Protein 9RXX (pdb70)

Secondary structure (P-SEA, 3-state):
ccaaaaaaaaaaacccccccccaaaaaaaaaaaaaaaaaacccccaaaaaaaaaaacccccccccccccccccccaaaaaaaaaaaaaaac/caaaaaaaaaaacccccccccaaaaaaaaaaaaaaaaaacccccaaaaaaaaaaacccccccccccccccccccaaaaaaaaaaaaaaacc

Nearest PDB structures (foldseek):
  7nli-assembly1_B  TM=9.688E-01  e=1.056E-10  Saccharomyces cerevisiae
  7nlg-assembly2_C-2  TM=9.633E-01  e=1.687E-10  Saccharomyces cerevisiae
  8rb3-assembly1_A  TM=6.634E-01  e=2.645E+00  Mus musculus
  7nli-assembly1_B  TM=9.638E-01  e=6.004E-11  Saccharomyces cerevisiae
  7nlg-assembly2_C-2  TM=9.606E-01  e=3.391E-10  Saccharomyces c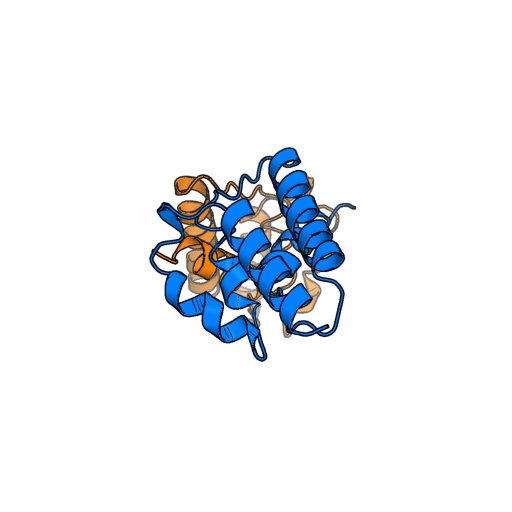erevisiae

Sequence (182 aa):
SDTQEVNDITTLATLHYNGSTPADAFEAEVTNILDRLNNNGIPINNKVACCQFIMRGLSGEYKSLRYARHRCIHMTVADLFSDIHSMYEEQQDTQEVNDITTLATLHYNGSTPADAFEAEVTNILDRLNNNGIPINNKVACCQFIMRRGLSGEYKSLRYARHRCIHMTVADLFSDIHSMYEEQQP

Structure (mmCIF, N/CA/C/O backbone):
data_9RXX
#
_entry.id   9RXX
#
_cell.length_a   36.232
_cell.length_b   52.753
_cell.length_c   45.959
_cell.angle_alpha   90.000
_cell.angle_beta   108.538
_cell.angle_gamma   90.000
#
_symmetry.space_group_name_H-M   'P 1 21 1'
#
loop_
_entity.id
_entity.type
_entity.pdbx_description
1 polymer 'Capsid protein'
2 water water
#
loop_
_atom_site.group_PDB
_atom_site.id
_atom_site.type_symbol
_atom_site.label_atom_id
_atom_site.label_alt_id
_atom_site.label_comp_id
_atom_site.label_asym_id
_atom_site.label_entity_id
_atom_site.label_seq_id
_atom_site.pdbx_PDB_ins_code
_atom_site.Cartn_x
_atom_site.Cartn_y
_atom_site.Cartn_z
_atom_site.occupancy
_atom_site.B_iso_or_equiv
_atom_site.auth_seq_id
_atom_site.auth_comp_id
_atom_site.auth_asym_id
_atom_site.auth_atom_id
_atom_site.pdbx_PDB_model_num
ATOM 1 N N . SER A 1 3 ? -19.580 -3.424 14.892 1.000 69.269 261 SER A N 1
ATOM 2 C CA . SER A 1 3 ? -19.778 -1.988 15.234 1.000 70.088 261 SER A CA 1
ATOM 3 C C . SER A 1 3 ? -18.428 -1.275 15.173 1.000 62.880 261 SER A C 1
ATOM 4 O O . SER A 1 3 ? -18.194 -0.411 14.323 1.000 53.462 261 SER A O 1
ATOM 7 N N . ASP A 1 4 ? -17.520 -1.694 16.058 1.000 58.258 262 ASP A N 1
ATOM 8 C CA . ASP A 1 4 ? -16.154 -1.207 16.000 1.000 58.983 262 ASP A CA 1
ATOM 9 C C . ASP A 1 4 ? -15.414 -1.832 14.813 1.000 51.654 262 ASP A C 1
ATOM 10 O O . ASP A 1 4 ? -14.384 -1.307 14.395 1.000 47.498 262 ASP A O 1
ATOM 15 N N . THR A 1 5 ? -15.946 -2.943 14.275 1.000 44.055 263 THR A N 1
ATOM 16 C CA . THR A 1 5 ? -15.339 -3.629 13.147 1.000 41.138 263 THR A CA 1
AT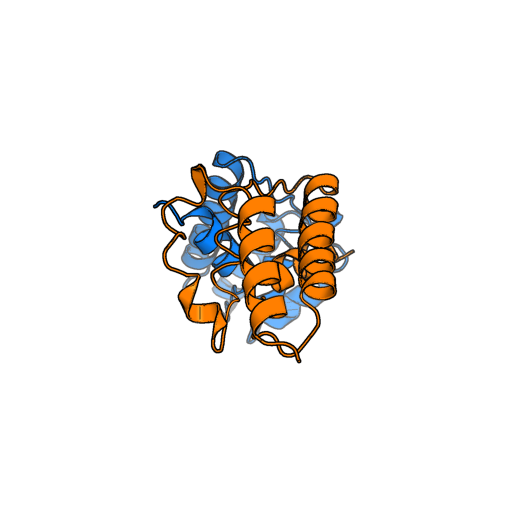OM 17 C C . THR A 1 5 ? -16.177 -3.482 11.878 1.000 36.024 263 THR A C 1
ATOM 18 O O . THR A 1 5 ? -16.097 -4.350 11.016 1.000 32.719 263 THR A O 1
ATOM 22 N N . GLN A 1 6 ? -16.942 -2.389 11.752 1.000 32.563 264 GLN A N 1
ATOM 23 C CA . GLN A 1 6 ? -17.920 -2.308 10.681 1.000 32.772 264 GLN A CA 1
ATOM 24 C C . GLN A 1 6 ? -17.202 -2.126 9.352 1.000 28.490 264 GLN A C 1
ATOM 25 O O . GLN A 1 6 ? -17.623 -2.703 8.354 1.000 25.327 264 GLN A O 1
ATOM 31 N N . GLU A 1 7 ? -16.179 -1.265 9.344 1.000 29.160 265 GLU A N 1
ATOM 32 C CA . GLU A 1 7 ? -15.454 -0.944 8.122 1.000 28.107 265 GLU A CA 1
ATOM 33 C C . GLU A 1 7 ? -14.708 -2.189 7.635 1.000 25.023 265 GLU A C 1
ATOM 34 O O . GLU A 1 7 ? -14.715 -2.499 6.455 1.000 24.936 265 GLU A O 1
ATOM 40 N N . VAL A 1 8 ? -14.025 -2.897 8.529 1.000 25.083 266 VAL A N 1
ATOM 41 C CA . VAL A 1 8 ? -13.276 -4.087 8.156 1.000 24.930 266 VAL A CA 1
ATOM 42 C C . VAL A 1 8 ? -14.226 -5.139 7.606 1.000 24.136 266 VAL A C 1
ATOM 43 O O . VAL A 1 8 ? -13.964 -5.763 6.578 1.000 23.772 266 VAL A O 1
ATOM 47 N N . ASN A 1 9 ? -15.371 -5.305 8.265 1.000 23.674 267 ASN A N 1
ATOM 48 C CA . ASN A 1 9 ? -16.382 -6.240 7.794 1.000 24.590 267 ASN A CA 1
ATOM 49 C C . ASN A 1 9 ? -16.946 -5.823 6.436 1.000 23.292 267 ASN A C 1
ATOM 50 O O . ASN A 1 9 ? -17.169 -6.691 5.602 1.000 23.652 267 ASN A O 1
ATOM 55 N N . ASP A 1 10 ? -17.201 -4.519 6.237 1.000 24.073 268 ASP A N 1
ATOM 56 C CA . ASP A 1 10 ? -17.778 -3.998 5.005 1.000 24.067 268 ASP A CA 1
ATOM 57 C C . ASP A 1 10 ? -16.768 -4.163 3.877 1.000 21.016 268 ASP A C 1
ATOM 58 O O . ASP A 1 10 ? -17.121 -4.538 2.774 1.000 22.424 268 ASP A O 1
ATOM 63 N N . ILE A 1 11 ? -15.496 -3.876 4.148 1.000 21.552 269 ILE A N 1
ATOM 64 C CA . ILE A 1 11 ? -14.470 -4.031 3.130 1.000 20.565 269 ILE A CA 1
ATOM 65 C C . ILE A 1 11 ? -14.298 -5.503 2.765 1.000 20.444 269 ILE A C 1
ATOM 66 O O . ILE A 1 11 ? -14.157 -5.849 1.590 1.000 21.468 269 ILE A O 1
ATOM 71 N N . THR A 1 12 ? -14.261 -6.371 3.771 1.000 20.371 270 THR A N 1
ATOM 72 C CA . THR A 1 12 ? -14.120 -7.798 3.534 1.000 21.337 270 THR A CA 1
ATOM 73 C C . THR A 1 12 ? -15.265 -8.299 2.640 1.000 21.812 270 THR A C 1
ATOM 74 O O . THR A 1 12 ? -15.038 -9.034 1.705 1.000 22.952 270 THR A O 1
ATOM 78 N N . THR A 1 13 ? -16.511 -7.922 2.959 1.000 21.626 271 THR A N 1
ATOM 79 C CA . THR A 1 13 ? -17.673 -8.264 2.150 1.000 21.850 271 THR A CA 1
ATOM 80 C C . THR A 1 13 ? -17.520 -7.806 0.700 1.000 20.507 271 THR A C 1
ATOM 81 O O . THR A 1 13 ? -17.756 -8.568 -0.229 1.000 22.405 271 THR A O 1
ATOM 85 N N . LEU A 1 14 ? -17.192 -6.535 0.500 1.000 21.285 272 LEU A N 1
ATOM 86 C CA . LEU A 1 14 ? -16.984 -5.974 -0.819 1.000 22.186 272 LEU A CA 1
ATOM 87 C C . LEU A 1 14 ? -15.970 -6.797 -1.622 1.000 22.245 272 LEU A C 1
ATOM 88 O O . LEU A 1 14 ? -16.162 -7.065 -2.804 1.000 21.280 272 LEU A O 1
ATOM 93 N N . ALA A 1 15 ? -14.888 -7.217 -0.968 1.000 20.704 273 ALA A N 1
ATOM 94 C CA . ALA A 1 15 ? -13.832 -7.949 -1.625 1.000 22.799 273 ALA A CA 1
ATOM 95 C C . ALA A 1 15 ? -14.21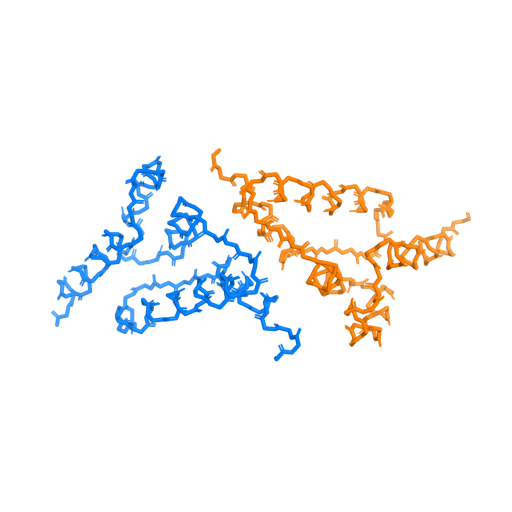9 -9.409 -1.844 1.000 23.740 273 ALA A C 1
ATOM 96 O O . ALA A 1 15 ? -13.489 -10.095 -2.539 1.000 23.132 273 ALA A O 1
ATOM 98 N N . THR A 1 16 ? -15.348 -9.881 -1.283 1.000 23.319 274 THR A N 1
ATOM 99 C CA . THR A 1 16 ? -15.712 -11.288 -1.397 1.000 26.526 274 THR A CA 1
ATOM 100 C C . THR A 1 16 ? -17.155 -11.460 -1.863 1.000 25.695 274 THR A C 1
ATOM 101 O O . THR A 1 16 ? -17.748 -12.489 -1.585 1.000 28.500 274 THR A O 1
ATOM 105 N N . LEU A 1 17 ? -17.686 -10.481 -2.599 1.000 26.213 275 LEU A N 1
ATOM 106 C CA . LEU A 1 17 ? -19.056 -10.542 -3.122 1.000 25.684 275 LEU A CA 1
ATOM 107 C C . LEU A 1 17 ? -19.185 -11.750 -4.032 1.000 28.383 275 LEU A C 1
ATOM 108 O O . LEU A 1 17 ? -18.298 -12.029 -4.830 1.000 29.436 275 LEU A O 1
ATOM 113 N N . HIS A 1 18 ? -20.357 -12.392 -3.974 1.000 34.138 276 HIS A N 1
ATOM 114 C CA . HIS A 1 18 ? -20.715 -13.421 -4.928 1.000 35.778 276 HIS A CA 1
ATOM 115 C C . HIS A 1 18 ? -22.223 -13.306 -5.182 1.000 34.426 276 HIS A C 1
ATOM 116 O O . HIS A 1 18 ? -23.025 -13.006 -4.294 1.000 37.423 276 HIS A O 1
ATOM 123 N N . TYR A 1 19 ? -22.576 -13.391 -6.456 1.000 32.187 277 TYR A N 1
ATOM 124 C CA . TYR A 1 19 ? -23.959 -13.351 -6.887 1.000 33.413 277 TYR A CA 1
ATOM 125 C C . TYR A 1 19 ? -24.115 -14.236 -8.124 1.000 33.537 277 TYR A C 1
ATOM 126 O O . TYR A 1 19 ? -23.400 -14.062 -9.110 1.000 30.819 277 TYR A O 1
ATOM 135 N N . ASN A 1 20 ? -25.075 -15.177 -8.090 1.000 34.928 278 ASN A N 1
ATOM 136 C CA . ASN A 1 20 ? -25.285 -16.023 -9.261 1.000 36.877 278 ASN A CA 1
ATOM 137 C C . ASN A 1 20 ? -26.746 -16.009 -9.723 1.000 37.473 278 ASN A C 1
ATOM 138 O O . ASN A 1 20 ? -27.127 -16.871 -10.494 1.000 38.684 278 ASN A O 1
ATOM 143 N N . GLY A 1 21 ? -27.559 -15.074 -9.231 1.000 36.684 279 GLY A N 1
ATOM 144 C CA . GLY A 1 21 ? -28.944 -15.002 -9.661 1.000 39.780 279 GLY A CA 1
ATOM 145 C C . GLY A 1 21 ? -29.910 -15.807 -8.799 1.000 41.183 279 GLY A C 1
ATOM 146 O O . GLY A 1 21 ? -31.113 -15.722 -8.996 1.000 44.123 279 GLY A O 1
ATOM 147 N N . SER A 1 22 ? -29.404 -16.560 -7.820 1.000 44.257 280 SER A N 1
ATOM 148 C CA . SER A 1 22 ? -30.246 -17.427 -7.012 1.000 45.610 280 SER A CA 1
ATOM 149 C C . SER A 1 22 ? -30.963 -16.650 -5.905 1.000 46.980 280 SER A C 1
ATOM 150 O O . SER A 1 22 ? -31.851 -17.185 -5.241 1.000 48.802 280 SER A O 1
ATOM 153 N N . THR A 1 23 ? -30.579 -15.388 -5.699 1.000 43.573 281 THR A N 1
ATOM 154 C CA . THR A 1 23 ? -31.291 -14.515 -4.784 1.000 43.176 281 THR A CA 1
ATOM 155 C C . THR A 1 23 ? -31.722 -13.273 -5.552 1.000 41.678 281 THR A C 1
ATOM 156 O O . THR A 1 23 ? -31.176 -12.998 -6.613 1.000 42.147 281 THR A O 1
ATOM 160 N N . PRO A 1 24 ? -32.696 -12.483 -5.055 1.000 40.410 282 PRO A N 1
ATOM 161 C CA . PRO A 1 24 ? -33.159 -11.305 -5.781 1.000 38.252 282 PRO A CA 1
ATOM 162 C C . PRO A 1 24 ? -32.024 -10.320 -6.028 1.000 34.273 282 PRO A C 1
ATOM 163 O O . PRO A 1 24 ? -31.177 -10.097 -5.161 1.000 37.848 282 PRO A O 1
ATOM 167 N N . ALA A 1 25 ? -32.019 -9.745 -7.224 1.000 32.168 283 ALA A N 1
ATOM 168 C CA . ALA A 1 25 ? -31.011 -8.773 -7.605 1.000 31.053 283 ALA A CA 1
ATOM 169 C C . ALA A 1 25 ? -31.123 -7.530 -6.746 1.000 30.825 283 ALA A C 1
ATOM 170 O O . ALA A 1 25 ? -30.119 -6.907 -6.435 1.000 29.273 283 ALA A O 1
ATOM 172 N N . ASP A 1 26 ? -32.350 -7.212 -6.309 1.000 30.583 284 ASP A N 1
ATOM 173 C CA . ASP A 1 26 ? -32.584 -6.051 -5.466 1.000 31.094 284 ASP A CA 1
ATOM 174 C C . ASP A 1 26 ? -31.821 -6.200 -4.157 1.000 28.043 284 ASP A C 1
ATOM 175 O O . ASP A 1 26 ? -31.360 -5.210 -3.594 1.000 30.564 284 ASP A O 1
ATOM 180 N N . ALA A 1 27 ? -31.768 -7.421 -3.621 1.000 26.702 285 ALA A N 1
ATOM 181 C CA . ALA A 1 27 ? -31.157 -7.646 -2.319 1.000 27.133 285 ALA A CA 1
ATOM 182 C C . ALA A 1 27 ? -29.640 -7.520 -2.446 1.000 26.138 285 ALA A C 1
ATOM 183 O O . ALA A 1 27 ? -28.972 -6.995 -1.552 1.000 26.303 285 ALA A O 1
ATOM 185 N N . PHE A 1 28 ? -29.118 -8.014 -3.558 1.000 25.521 286 PHE A N 1
ATOM 186 C CA . PHE A 1 28 ? -27.700 -7.849 -3.864 1.000 24.578 286 PHE A CA 1
ATOM 187 C C . PHE A 1 28 ? -27.359 -6.371 -4.027 1.000 24.162 286 PHE A C 1
ATOM 188 O O . PHE A 1 28 ? -26.453 -5.869 -3.391 1.000 23.622 286 PHE A O 1
ATOM 196 N N . GLU A 1 29 ? -28.106 -5.660 -4.864 1.000 26.428 287 GLU A N 1
ATOM 197 C CA . GLU A 1 29 ? -27.916 -4.230 -5.014 1.000 27.158 287 GLU A CA 1
ATOM 198 C C . GLU A 1 29 ? -27.953 -3.537 -3.658 1.000 26.968 287 GLU A C 1
ATOM 199 O O . GLU A 1 29 ? -27.101 -2.704 -3.401 1.000 28.376 287 GLU A O 1
ATOM 205 N N . ALA A 1 30 ? -28.915 -3.855 -2.781 1.000 26.597 288 ALA A N 1
ATOM 206 C CA . ALA A 1 30 ? -29.017 -3.217 -1.469 1.000 26.392 288 ALA A CA 1
ATOM 207 C C . ALA A 1 30 ? -27.773 -3.413 -0.610 1.000 25.858 288 ALA A C 1
ATOM 208 O O . ALA A 1 30 ? -27.306 -2.475 0.020 1.000 28.265 288 ALA A O 1
ATOM 210 N N . GLU A 1 31 ? -27.307 -4.656 -0.526 1.000 25.115 289 GLU A N 1
ATOM 211 C CA . GLU A 1 31 ? -26.125 -5.012 0.231 1.000 26.762 289 GLU A CA 1
ATOM 212 C C . GLU A 1 31 ? -24.946 -4.186 -0.247 1.000 25.175 289 GLU A C 1
ATOM 213 O O . GLU A 1 31 ? -24.257 -3.596 0.580 1.000 25.979 289 GLU A O 1
ATOM 219 N N . VAL A 1 32 ? -24.685 -4.190 -1.573 1.000 22.508 290 VAL A N 1
ATOM 220 C CA . VAL A 1 32 ? -23.538 -3.481 -2.108 1.000 24.353 290 VAL A CA 1
ATOM 221 C C . VAL A 1 32 ? -23.661 -1.973 -1.890 1.000 26.046 290 VAL A C 1
ATOM 222 O O . VAL A 1 32 ? -22.694 -1.321 -1.473 1.000 27.320 290 VAL A O 1
ATOM 226 N N . THR A 1 33 ? -24.832 -1.422 -2.214 1.000 26.908 291 THR A N 1
ATOM 227 C CA . THR A 1 33 ? -25.113 -0.006 -2.064 1.000 29.647 291 THR A CA 1
ATOM 228 C C . THR A 1 33 ? -24.810 0.462 -0.643 1.000 29.115 291 THR A C 1
ATOM 229 O O . THR A 1 33 ? -24.170 1.495 -0.450 1.000 29.585 291 THR A O 1
ATOM 233 N N . ASN A 1 34 ? -25.276 -0.301 0.344 1.000 27.525 292 ASN A N 1
ATOM 234 C CA . ASN A 1 34 ? -25.137 0.085 1.740 1.000 27.941 292 ASN A CA 1
ATOM 235 C C . ASN A 1 34 ? -23.704 -0.021 2.240 1.000 27.696 292 ASN A C 1
ATOM 236 O O . ASN A 1 34 ? -23.299 0.789 3.073 1.000 28.137 292 ASN A O 1
ATOM 241 N N . ILE A 1 35 ? -22.967 -1.023 1.754 1.000 26.174 293 ILE A N 1
ATOM 242 C CA . ILE A 1 35 ? -21.536 -1.134 2.045 1.000 26.997 293 ILE A CA 1
ATOM 243 C C . ILE A 1 35 ? -20.850 0.129 1.547 1.000 27.698 293 ILE A C 1
ATOM 244 O O . ILE A 1 35 ? -20.051 0.736 2.249 1.000 31.705 293 ILE A O 1
ATOM 249 N N . LEU A 1 36 ? -21.129 0.493 0.298 1.000 29.326 294 LEU A N 1
ATOM 250 C CA . LEU A 1 36 ? -20.468 1.645 -0.286 1.000 31.612 294 LEU A CA 1
ATOM 251 C C . LEU A 1 36 ? -20.828 2.926 0.477 1.000 33.954 294 LEU A C 1
ATOM 252 O O . LEU A 1 36 ? -19.948 3.761 0.732 1.000 33.330 294 LEU A O 1
ATOM 257 N N . ASP A 1 37 ? -22.111 3.062 0.846 1.000 33.686 295 ASP A N 1
ATOM 258 C CA . ASP A 1 37 ? -22.596 4.196 1.625 1.000 36.087 295 ASP A CA 1
ATOM 259 C C . ASP A 1 37 ? -21.856 4.319 2.955 1.000 36.826 295 ASP A C 1
ATOM 260 O O . ASP A 1 37 ? -21.328 5.386 3.262 1.000 39.744 295 ASP A O 1
ATOM 262 N N . ARG A 1 38 ? -21.838 3.235 3.744 1.000 36.850 296 ARG A N 1
ATOM 263 C CA . ARG A 1 38 ? -21.159 3.188 5.038 1.000 33.816 296 ARG A CA 1
ATOM 264 C C . ARG A 1 38 ? -19.660 3.454 4.924 1.000 34.211 296 ARG A C 1
ATOM 265 O O . ARG A 1 38 ? -19.076 4.152 5.755 1.000 33.481 296 ARG A O 1
ATOM 273 N N . LEU A 1 39 ? -19.014 2.864 3.927 1.000 32.076 297 LEU A N 1
ATOM 274 C CA . LEU A 1 39 ? -17.592 3.119 3.746 1.000 34.652 297 LEU A CA 1
ATOM 275 C C . LEU A 1 39 ? -17.384 4.608 3.454 1.000 38.157 297 LEU A C 1
ATOM 276 O O . LEU A 1 39 ? -16.482 5.227 4.016 1.000 40.509 297 LEU A O 1
ATOM 281 N N . ASN A 1 40 ? -18.280 5.198 2.655 1.000 39.501 298 ASN A N 1
ATOM 282 C CA . ASN A 1 40 ? -18.189 6.614 2.335 1.000 42.231 298 ASN A CA 1
ATOM 283 C C . ASN A 1 40 ? -18.296 7.457 3.602 1.000 42.328 298 ASN A C 1
ATOM 284 O O . ASN A 1 40 ? -17.493 8.361 3.796 1.000 45.072 298 ASN A O 1
ATOM 289 N N . ASN A 1 41 ? -19.277 7.139 4.455 1.000 38.872 299 ASN A N 1
ATOM 290 C CA . ASN A 1 41 ? -19.490 7.815 5.721 1.000 44.140 299 ASN A CA 1
ATOM 291 C C . ASN A 1 41 ? -18.261 7.741 6.631 1.000 44.677 299 ASN A C 1
ATOM 292 O O . ASN A 1 41 ? -18.004 8.680 7.390 1.000 46.169 299 ASN A O 1
ATOM 297 N N . ASN A 1 42 ? -17.534 6.621 6.579 1.000 42.098 300 ASN A N 1
ATOM 298 C CA . ASN A 1 42 ? -16.395 6.408 7.454 1.000 43.790 300 ASN A CA 1
ATOM 299 C C . ASN A 1 42 ? -15.129 6.960 6.793 1.000 43.815 300 ASN A C 1
ATOM 300 O O . ASN A 1 42 ? -14.026 6.766 7.299 1.000 46.283 300 ASN A O 1
ATOM 305 N N . GLY A 1 43 ? -15.290 7.673 5.679 1.000 41.672 301 GLY A N 1
ATOM 306 C CA . GLY A 1 43 ? -14.202 8.409 5.069 1.000 43.397 301 GLY A CA 1
ATOM 307 C C . GLY A 1 43 ? -13.339 7.518 4.190 1.000 44.667 301 GLY A C 1
ATOM 308 O O . GLY A 1 43 ? -12.184 7.848 3.934 1.000 43.254 301 GLY A O 1
ATOM 309 N N . ILE A 1 44 ? -13.915 6.390 3.748 1.000 43.771 302 ILE A N 1
ATOM 310 C CA . ILE A 1 44 ? -13.274 5.478 2.819 1.000 43.808 302 ILE A CA 1
ATOM 311 C C . ILE A 1 44 ? -14.126 5.497 1.559 1.000 47.484 302 ILE A C 1
ATOM 312 O O . ILE A 1 44 ? -15.086 4.737 1.440 1.000 45.943 302 ILE A O 1
ATOM 317 N N . PRO A 1 45 ? -13.842 6.415 0.617 1.000 50.375 303 PRO A N 1
ATOM 318 C CA . PRO A 1 45 ? -14.631 6.544 -0.601 1.000 52.584 303 PRO A CA 1
ATOM 319 C C . PRO A 1 45 ? -14.140 5.563 -1.660 1.000 49.276 303 PRO A C 1
ATOM 320 O O . PRO A 1 45 ? -12.987 5.614 -2.087 1.000 52.016 303 PRO A O 1
ATOM 324 N N . ILE A 1 46 ? -15.040 4.658 -2.059 1.000 45.882 304 ILE A N 1
ATOM 325 C CA . ILE A 1 46 ? -14.777 3.716 -3.132 1.000 40.829 304 ILE A CA 1
ATOM 326 C C . ILE A 1 46 ? -15.373 4.323 -4.398 1.000 40.836 304 ILE A C 1
ATOM 327 O O . ILE A 1 46 ? -16.581 4.519 -4.470 1.000 40.376 304 ILE A O 1
ATOM 332 N N . ASN A 1 47 ? -14.534 4.605 -5.392 1.000 40.080 305 ASN A N 1
ATOM 333 C CA . ASN A 1 47 ? -14.984 5.285 -6.590 1.000 39.292 305 ASN A CA 1
ATOM 334 C C . ASN A 1 47 ? -15.675 4.280 -7.510 1.000 36.872 305 ASN A C 1
ATOM 335 O O . ASN A 1 47 ? -15.609 3.072 -7.294 1.000 31.438 305 ASN A O 1
ATOM 340 N N . ASN A 1 48 ? -16.295 4.803 -8.571 1.000 37.626 306 ASN A N 1
ATOM 341 C CA . ASN A 1 48 ? -17.149 4.019 -9.454 1.000 36.622 306 ASN A CA 1
ATOM 342 C C . ASN A 1 48 ? -16.365 2.853 -10.043 1.000 32.200 306 ASN A C 1
ATOM 343 O O . ASN A 1 48 ? -16.895 1.751 -10.134 1.000 30.190 306 ASN A O 1
ATOM 348 N N . LYS A 1 49 ? -15.108 3.096 -10.423 1.000 31.918 307 LYS A N 1
ATOM 349 C CA . LYS A 1 49 ? -14.321 2.086 -11.109 1.000 32.491 307 LYS A CA 1
ATOM 350 C C . LYS A 1 49 ? -14.093 0.905 -10.175 1.000 29.711 307 LYS A C 1
ATOM 351 O O . LYS A 1 49 ? -14.318 -0.238 -10.551 1.000 29.621 307 LYS A O 1
ATOM 357 N N . VAL A 1 50 ? -13.630 1.195 -8.954 1.000 29.030 308 VAL A N 1
ATOM 358 C CA . VAL A 1 50 ? -13.258 0.161 -8.004 1.000 28.128 308 VAL A CA 1
ATOM 359 C C . VAL A 1 50 ? -14.483 -0.641 -7.589 1.000 25.090 308 VAL A C 1
ATOM 360 O O . VAL A 1 50 ? -14.443 -1.867 -7.578 1.000 26.337 308 VAL A O 1
ATOM 364 N N . ALA A 1 51 ? -15.569 0.052 -7.271 1.000 27.115 309 ALA A N 1
ATOM 365 C CA . ALA A 1 51 ? -16.834 -0.588 -6.954 1.000 24.600 309 ALA A CA 1
ATOM 366 C C . ALA A 1 51 ? -17.242 -1.545 -8.069 1.000 25.780 309 ALA A C 1
ATOM 367 O O . ALA A 1 51 ? -17.614 -2.697 -7.827 1.000 24.043 309 ALA A O 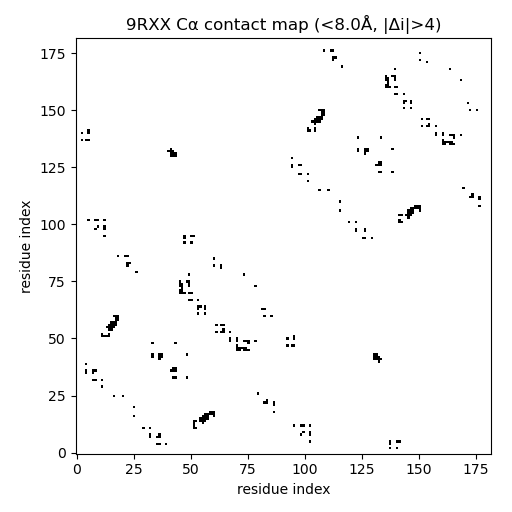1
ATOM 369 N N A CYS A 1 52 ? -17.156 -1.058 -9.307 0.500 26.953 310 CYS A N 1
ATOM 370 N N B CYS A 1 52 ? -17.164 -1.055 -9.311 0.500 26.466 310 CYS A N 1
ATOM 371 C CA A CYS A 1 52 ? -17.540 -1.843 -10.466 0.500 27.295 310 CYS A CA 1
ATOM 372 C CA B CYS A 1 52 ? -17.529 -1.820 -10.497 0.500 26.483 310 CYS A CA 1
ATOM 373 C C A CYS A 1 52 ? -16.713 -3.118 -10.549 0.500 24.998 310 CYS A C 1
ATOM 374 C C B CYS A 1 52 ? -16.715 -3.109 -10.554 0.500 24.619 310 CYS A C 1
ATOM 375 O O A CYS A 1 52 ? -17.264 -4.185 -10.781 0.500 24.119 310 CYS A O 1
ATOM 376 O O B CYS A 1 52 ? -17.269 -4.178 -10.778 0.500 23.772 310 CYS A O 1
ATOM 381 N N . GLN A 1 53 ? -15.407 -3.013 -10.286 1.000 25.319 311 GLN A N 1
ATOM 382 C CA . GLN A 1 53 ? -14.528 -4.166 -10.343 1.000 24.866 311 GLN A CA 1
ATOM 383 C C . GLN A 1 53 ? -14.864 -5.209 -9.285 1.000 22.561 311 GLN A C 1
ATOM 384 O O . GLN A 1 53 ? -14.771 -6.392 -9.553 1.000 23.417 311 GLN A O 1
ATOM 390 N N . PHE A 1 54 ? -15.143 -4.775 -8.053 1.000 22.916 312 PHE A N 1
ATOM 391 C CA . PHE A 1 54 ? -15.533 -5.683 -6.993 1.000 21.407 312 PHE A CA 1
ATOM 392 C C . PHE A 1 54 ? -16.834 -6.401 -7.354 1.000 22.590 312 PHE A C 1
ATOM 393 O O . PHE A 1 54 ? -16.969 -7.603 -7.122 1.000 22.213 312 PHE A O 1
ATOM 401 N N . ILE A 1 55 ? -17.794 -5.655 -7.900 1.000 21.096 313 ILE A N 1
ATOM 402 C CA . ILE A 1 55 ? -19.087 -6.245 -8.231 1.000 22.946 313 ILE A CA 1
ATOM 403 C C . ILE A 1 55 ? -18.881 -7.283 -9.332 1.000 24.572 313 ILE A C 1
ATOM 404 O O . ILE A 1 55 ? -19.356 -8.407 -9.204 1.000 26.683 313 ILE A O 1
ATOM 409 N N . MET A 1 56 ? -18.127 -6.928 -10.392 1.000 25.615 314 MET A N 1
ATOM 410 C CA . MET A 1 56 ? -17.904 -7.837 -11.504 1.000 29.383 314 MET A CA 1
ATOM 411 C C . MET A 1 56 ? -17.271 -9.127 -11.002 1.000 31.609 314 MET A C 1
ATOM 412 O O . MET A 1 56 ? -17.681 -10.210 -11.414 1.000 32.826 314 MET A O 1
ATOM 417 N N . ARG A 1 57 ? -16.243 -8.997 -10.145 1.000 31.935 315 ARG A N 1
ATOM 418 C CA . ARG A 1 57 ? -15.542 -10.154 -9.618 1.000 35.935 315 ARG A CA 1
ATOM 419 C C . ARG A 1 57 ? -16.513 -11.141 -8.974 1.000 33.969 315 ARG A C 1
ATOM 420 O O . ARG A 1 57 ? -16.264 -12.336 -8.955 1.000 41.784 315 ARG A O 1
ATOM 428 N N . GLY A 1 58 ? -17.590 -10.632 -8.394 1.000 34.694 316 GLY A N 1
ATOM 429 C CA . GLY A 1 58 ? -18.523 -11.455 -7.645 1.000 35.879 316 GLY A CA 1
ATOM 430 C C . GLY A 1 58 ? -19.541 -12.217 -8.497 1.000 36.593 316 GLY A C 1
ATOM 431 O O . GLY A 1 58 ? -20.239 -13.063 -7.957 1.000 36.907 316 GLY A O 1
ATOM 432 N N . LEU A 1 59 ? -19.647 -11.92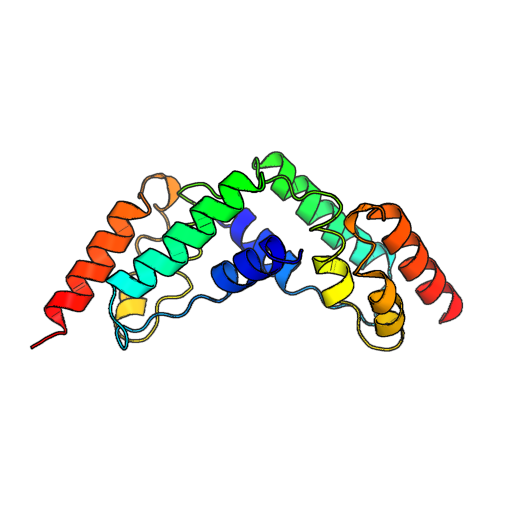0 -9.799 1.000 35.127 317 LEU A N 1
ATOM 433 C CA . LEU A 1 59 ? -20.729 -12.446 -10.630 1.000 35.649 317 LEU A CA 1
ATOM 434 C C . LEU A 1 59 ? -20.407 -13.868 -11.089 1.000 40.402 317 LEU A C 1
ATOM 435 O O . LEU A 1 59 ? -19.375 -14.088 -11.724 1.000 39.605 317 LEU A O 1
ATOM 440 N N . SER A 1 60 ? -21.313 -14.817 -10.785 1.000 41.984 318 SER A N 1
ATOM 441 C CA . SER A 1 60 ? -21.152 -16.221 -11.148 1.000 46.072 318 SER A CA 1
ATOM 442 C C . SER A 1 60 ? -22.399 -16.719 -11.879 1.000 47.285 318 SER A C 1
ATOM 443 O O . SER A 1 60 ? -23.378 -15.987 -12.047 1.000 42.741 318 SER A O 1
ATOM 446 N N . GLY A 1 61 ? -22.358 -17.986 -12.307 1.000 53.744 319 GLY A N 1
ATOM 447 C CA . GLY A 1 61 ? -23.415 -18.547 -13.137 1.000 54.644 319 GLY A CA 1
ATOM 448 C C . GLY A 1 61 ? -23.531 -17.809 -14.470 1.000 54.865 319 GLY A C 1
ATOM 449 O O . GLY A 1 61 ? -22.528 -17.541 -15.127 1.000 58.354 319 GLY A O 1
ATOM 450 N N . GLU A 1 62 ? -24.761 -17.445 -14.846 1.000 53.742 320 GLU A N 1
ATOM 451 C CA . GLU A 1 62 ? -24.991 -16.765 -16.111 1.000 52.812 320 GLU A CA 1
ATOM 452 C C . GLU A 1 62 ? -24.422 -15.347 -16.041 1.000 50.167 320 GLU A C 1
ATOM 453 O O . GLU A 1 62 ? -24.094 -14.765 -17.078 1.000 57.098 320 GLU A O 1
ATOM 455 N N . TYR A 1 63 ? -24.246 -14.822 -14.820 1.000 44.039 321 TYR A N 1
ATOM 456 C CA . TYR A 1 63 ? -23.903 -13.423 -14.626 1.000 41.377 321 TYR A CA 1
ATOM 457 C C . TYR A 1 63 ? -22.439 -13.147 -14.941 1.000 42.196 321 TYR A C 1
ATOM 458 O O . TYR A 1 63 ? -22.077 -11.978 -15.121 1.000 39.520 321 TYR A O 1
ATOM 467 N N . LYS A 1 64 ? -21.630 -14.221 -15.001 1.000 42.415 322 LYS A N 1
ATOM 468 C CA . LYS A 1 64 ? -20.216 -14.151 -15.337 1.000 45.708 322 LYS A CA 1
ATOM 469 C C . LYS A 1 64 ? -20.020 -13.334 -16.614 1.000 48.162 322 LYS A C 1
ATOM 470 O O . LYS A 1 64 ? -19.043 -12.608 -16.751 1.000 48.014 322 LYS A O 1
ATOM 472 N N . SER A 1 65 ? -20.977 -13.449 -17.536 1.000 53.991 323 SER A N 1
ATOM 473 C CA . SER A 1 65 ? -20.896 -12.834 -18.854 1.000 57.120 323 SER A CA 1
ATOM 474 C C . SER A 1 65 ? -20.745 -11.311 -18.781 1.000 54.828 323 SER A C 1
ATOM 475 O O . SER A 1 65 ? -20.133 -10.712 -19.661 1.000 54.746 323 SER A O 1
ATOM 478 N N . LEU A 1 66 ? -21.277 -10.678 -17.723 1.000 49.366 324 LEU A N 1
ATOM 479 C CA . LEU A 1 66 ? -21.190 -9.228 -17.596 1.000 46.383 324 LEU A CA 1
ATOM 480 C C . LEU A 1 66 ? -19.748 -8.782 -17.347 1.000 42.708 324 LEU A C 1
ATOM 481 O O . LEU A 1 66 ? -19.452 -7.595 -17.498 1.000 38.501 324 LEU A O 1
ATOM 486 N N . ARG A 1 67 ? -18.861 -9.733 -17.011 1.000 43.969 325 ARG A N 1
ATOM 487 C CA . ARG A 1 67 ? -17.493 -9.432 -16.618 1.000 45.987 325 ARG A CA 1
ATOM 488 C C . ARG A 1 67 ? -16.613 -9.020 -17.789 1.000 46.388 325 ARG A C 1
ATOM 489 O O . ARG A 1 67 ? -15.546 -8.472 -17.550 1.000 41.733 325 ARG A O 1
ATOM 497 N N . TYR A 1 68 ? -17.053 -9.220 -19.033 1.000 49.424 326 TYR A N 1
ATOM 498 C CA . TYR A 1 68 ? -16.190 -8.864 -20.152 1.000 54.300 326 TYR A CA 1
ATOM 499 C C . TYR A 1 68 ? -16.251 -7.355 -20.405 1.000 50.840 326 TYR A C 1
ATOM 500 O O . TYR A 1 68 ? -15.574 -6.867 -21.304 1.000 50.592 326 TYR A O 1
ATOM 509 N N . ALA A 1 69 ? -17.018 -6.623 -19.578 1.000 44.793 327 ALA A N 1
ATOM 510 C CA . ALA A 1 69 ? -17.038 -5.170 -19.617 1.000 41.039 327 ALA A CA 1
ATOM 511 C C . ALA A 1 69 ? -16.160 -4.578 -18.521 1.000 38.143 327 ALA A C 1
ATOM 512 O O . ALA A 1 69 ? -16.059 -3.352 -18.436 1.000 36.030 327 ALA A O 1
ATOM 514 N N . ARG A 1 70 ? -15.525 -5.441 -17.699 1.000 38.029 328 ARG A N 1
ATOM 515 C CA . ARG A 1 70 ? -14.685 -5.019 -16.574 1.000 39.446 328 ARG A CA 1
ATOM 516 C C . ARG A 1 70 ? -13.671 -3.945 -16.978 1.000 40.689 328 ARG A C 1
ATOM 517 O O . ARG A 1 70 ? -13.291 -3.103 -16.175 1.000 42.013 328 ARG A O 1
ATOM 519 N N . HIS A 1 71 ? -13.211 -3.983 -18.233 1.000 45.366 329 HIS A N 1
ATOM 520 C CA . HIS A 1 71 ? -12.188 -3.056 -18.696 1.000 44.924 329 HIS A CA 1
ATOM 521 C C . HIS A 1 71 ? -12.731 -1.626 -18.841 1.000 45.483 329 HIS A C 1
ATOM 522 O O . HIS A 1 71 ? -11.957 -0.671 -18.810 1.000 47.464 329 HIS A O 1
ATOM 529 N N . ARG A 1 72 ? -14.045 -1.464 -19.013 1.000 41.431 330 ARG A N 1
ATOM 530 C CA . ARG A 1 72 ? -14.679 -0.147 -19.089 1.000 46.406 330 ARG A CA 1
ATOM 531 C C . ARG A 1 72 ? -15.205 0.377 -17.740 1.000 44.261 330 ARG A C 1
ATOM 532 O O . ARG A 1 72 ? -15.928 1.379 -17.718 1.000 44.109 330 ARG A O 1
ATOM 540 N N . CYS A 1 73 ? -14.859 -0.292 -16.627 1.000 40.853 331 CYS A N 1
ATOM 541 C CA . CYS A 1 73 ? -15.368 0.084 -15.316 1.000 40.761 331 CYS A CA 1
ATOM 542 C C . CYS A 1 73 ? -15.109 1.572 -15.036 1.000 43.036 331 CYS A C 1
ATOM 543 O O . CYS A 1 73 ? -15.928 2.246 -14.401 1.000 44.526 331 CYS A O 1
ATOM 546 N N . ILE A 1 74 ? -14.001 2.099 -15.575 1.000 47.135 332 ILE A N 1
ATOM 547 C CA . ILE A 1 74 ? -13.651 3.506 -15.428 1.000 50.325 332 ILE A CA 1
ATOM 548 C C . ILE A 1 74 ? -14.805 4.392 -15.897 1.000 53.538 332 ILE A C 1
ATOM 549 O O . ILE A 1 74 ? -15.100 5.395 -15.242 1.000 51.794 332 ILE A O 1
ATOM 551 N N . HIS A 1 75 ? -15.435 4.019 -17.030 1.000 52.649 333 HIS A N 1
ATOM 552 C CA . HIS A 1 75 ? -16.482 4.824 -17.649 1.000 58.750 333 HIS A CA 1
ATOM 553 C C . HIS A 1 75 ? -17.872 4.316 -17.287 1.000 57.752 333 HIS A C 1
ATOM 554 O O . HIS A 1 75 ? -18.846 5.045 -17.447 1.000 53.251 333 HIS A O 1
ATOM 561 N N . MET A 1 76 ? -17.950 3.060 -16.833 1.000 58.614 334 MET A N 1
ATOM 562 C CA . MET A 1 76 ? -19.211 2.442 -16.469 1.000 58.752 334 MET A CA 1
ATOM 563 C C . MET A 1 76 ? -19.603 2.852 -15.057 1.000 51.746 334 MET A C 1
ATOM 564 O O . MET A 1 76 ? -18.765 2.922 -14.167 1.000 55.096 334 MET A O 1
ATOM 569 N N . THR A 1 77 ? -20.901 3.109 -14.869 1.000 52.464 335 THR A N 1
ATOM 570 C CA . THR A 1 77 ? -21.418 3.488 -13.567 1.000 52.323 335 THR A CA 1
ATOM 571 C C . THR A 1 77 ? -21.953 2.238 -12.858 1.000 49.888 335 THR A C 1
ATOM 572 O O . THR A 1 77 ? -22.324 1.247 -13.491 1.000 50.968 335 THR A O 1
ATOM 576 N N . VAL A 1 78 ? -21.945 2.285 -11.524 1.000 46.212 336 VAL A N 1
ATOM 577 C CA . VAL A 1 78 ? -22.411 1.180 -10.699 1.000 43.441 336 VAL A CA 1
ATOM 578 C C . VAL A 1 78 ? -23.893 0.944 -11.002 1.000 39.462 336 VAL A C 1
ATOM 579 O O . VAL A 1 78 ? -24.340 -0.191 -11.092 1.000 35.956 336 VAL A O 1
ATOM 583 N N . ALA A 1 79 ? -24.633 2.035 -11.191 1.000 41.880 337 ALA A N 1
ATOM 584 C CA . ALA A 1 79 ? -26.046 1.966 -11.552 1.000 40.233 337 ALA A CA 1
ATOM 585 C C . ALA A 1 79 ? -26.251 1.219 -12.872 1.000 40.090 337 ALA A C 1
ATOM 586 O O . ALA A 1 79 ? -27.156 0.400 -12.985 1.000 40.087 337 ALA A O 1
ATOM 588 N N . ASP A 1 80 ? -25.396 1.473 -13.868 1.000 39.777 338 ASP A N 1
ATOM 589 C CA . ASP A 1 80 ? -25.470 0.800 -15.158 1.000 40.448 338 ASP A CA 1
ATOM 590 C C . ASP A 1 80 ? -25.280 -0.697 -14.973 1.000 34.592 338 ASP A C 1
ATOM 591 O O . ASP A 1 80 ? -25.981 -1.497 -15.585 1.000 34.907 338 ASP A O 1
ATOM 596 N N . LEU A 1 81 ? -24.290 -1.071 -14.148 1.000 32.748 339 LEU A N 1
ATOM 597 C CA . LEU A 1 81 ? -23.996 -2.471 -13.908 1.000 29.106 339 LEU A CA 1
ATOM 598 C C . LEU A 1 81 ? -25.181 -3.143 -13.223 1.000 28.340 339 LEU A C 1
ATOM 599 O O . LEU A 1 81 ? -25.512 -4.280 -13.528 1.000 31.023 339 LEU A O 1
ATOM 604 N N . PHE A 1 82 ? -25.769 -2.467 -12.235 1.000 28.695 340 PHE A N 1
ATOM 605 C CA . PHE A 1 82 ? -26.884 -3.052 -11.518 1.000 29.296 340 PHE A CA 1
ATOM 606 C C . PHE A 1 82 ? -28.083 -3.218 -12.445 1.000 30.604 340 PHE A C 1
ATOM 607 O O . PHE A 1 82 ? -28.827 -4.178 -12.283 1.000 30.950 340 PHE A O 1
ATOM 615 N N . SER A 1 83 ? -28.245 -2.299 -13.404 1.000 35.086 341 SER A N 1
ATOM 616 C CA . SER A 1 83 ? -29.279 -2.416 -14.436 1.000 37.034 341 SER A CA 1
ATOM 617 C C . SER A 1 83 ? -29.167 -3.736 -15.185 1.000 35.548 341 SER A C 1
ATOM 618 O O . SER A 1 83 ? -30.175 -4.401 -15.427 1.000 35.275 341 SER A O 1
ATOM 621 N N . ASP A 1 84 ? -27.946 -4.051 -15.630 1.000 34.831 342 ASP A N 1
ATOM 622 C CA . ASP A 1 84 ? -27.672 -5.255 -16.397 1.000 34.187 342 ASP A CA 1
ATOM 623 C C . ASP A 1 84 ? -27.935 -6.499 -15.566 1.000 34.211 342 ASP A C 1
ATOM 624 O O . ASP A 1 84 ? -28.478 -7.472 -16.077 1.000 38.251 342 ASP A O 1
ATOM 629 N N . ILE A 1 85 ? -27.513 -6.480 -14.290 1.000 30.573 343 ILE A N 1
ATOM 630 C CA . ILE A 1 85 ? -27.780 -7.594 -13.405 1.000 28.802 343 ILE A CA 1
ATOM 631 C C . ILE A 1 85 ? -29.295 -7.743 -13.232 1.000 30.831 343 ILE A C 1
ATOM 632 O O . ILE A 1 85 ? -29.807 -8.854 -13.240 1.000 34.081 343 ILE A O 1
ATOM 637 N N . HIS A 1 86 ? -30.008 -6.625 -13.070 1.000 31.028 344 HIS A N 1
ATOM 638 C CA . HIS A 1 86 ? -31.449 -6.656 -12.896 1.000 34.815 344 HIS A CA 1
ATOM 639 C C . HIS A 1 86 ? -32.097 -7.240 -14.140 1.000 40.321 344 HIS A C 1
ATOM 640 O O . HIS A 1 86 ? -32.930 -8.125 -14.029 1.000 42.470 344 HIS A O 1
ATOM 647 N N . SER A 1 87 ? -31.655 -6.766 -15.310 1.000 41.705 345 SER A N 1
ATOM 648 C CA . SER A 1 87 ? -32.165 -7.238 -16.584 1.000 46.521 345 SER A CA 1
ATOM 649 C C . SER A 1 87 ? -31.973 -8.741 -16.731 1.000 48.844 345 SER A C 1
ATOM 650 O O . SER A 1 87 ? -32.871 -9.434 -17.197 1.000 50.895 345 SER A O 1
ATOM 653 N N . MET A 1 88 ? -30.805 -9.238 -16.326 1.000 47.302 346 MET A N 1
ATOM 654 C CA . MET A 1 88 ? -30.516 -10.653 -16.428 1.000 49.896 346 MET A CA 1
ATOM 655 C C . MET A 1 88 ? -31.388 -11.427 -15.459 1.000 54.417 346 MET A C 1
ATOM 656 O O . MET A 1 88 ? -31.840 -12.517 -15.792 1.000 57.217 346 MET A O 1
ATOM 661 N N . TYR A 1 89 ? -31.606 -10.855 -14.265 1.000 49.737 347 TYR A N 1
ATOM 662 C CA . TYR A 1 89 ? -32.439 -11.484 -13.258 1.000 51.246 347 TYR A CA 1
ATOM 663 C C . TYR A 1 89 ? -33.864 -11.647 -13.783 1.000 53.280 347 TYR A C 1
ATOM 664 O O . TYR A 1 89 ? -34.429 -12.725 -13.662 1.000 54.471 347 TYR A O 1
ATOM 673 N N . GLU A 1 90 ? -34.428 -10.568 -14.340 1.000 57.752 348 GLU A N 1
ATOM 674 C CA . GLU A 1 90 ? -35.764 -10.568 -14.926 1.000 62.424 348 GLU A CA 1
ATOM 675 C C . GLU A 1 90 ? -35.884 -11.642 -16.010 1.000 65.213 348 GLU A C 1
ATOM 676 O O . GLU A 1 90 ? -36.820 -12.433 -15.989 1.000 72.621 348 GLU A O 1
ATOM 679 N N . GLU A 1 91 ? -34.934 -11.675 -16.953 1.000 68.124 349 GLU A N 1
ATOM 680 C CA . GLU A 1 91 ? -34.955 -12.639 -18.046 1.000 72.617 349 GLU A CA 1
ATOM 681 C C . GLU A 1 91 ? -34.298 -13.953 -17.616 1.000 75.870 349 GLU A C 1
ATOM 682 O O . GLU A 1 91 ? -33.684 -14.630 -18.436 1.000 75.565 349 GLU A O 1
ATOM 684 N N . GLN A 1 92 ? -34.378 -14.283 -16.322 1.000 77.345 350 GLN A N 1
ATOM 685 C CA . GLN A 1 92 ? -34.192 -15.644 -15.838 1.000 78.951 350 GLN A CA 1
ATOM 686 C C . GLN A 1 92 ? -35.474 -16.119 -15.149 1.000 82.196 350 GLN A C 1
ATOM 687 O O . GLN A 1 92 ? -35.675 -17.325 -15.024 1.000 86.812 350 GLN A O 1
ATOM 689 N N . GLN A 1 93 ? -36.340 -15.180 -14.717 1.000 82.532 351 GLN A N 1
ATOM 690 C CA . GLN A 1 93 ? -37.490 -15.488 -13.872 1.000 79.802 351 GLN A CA 1
ATOM 691 C C . GLN A 1 93 ? -38.634 -16.031 -14.728 1.000 82.115 351 GLN A C 1
ATOM 692 O O . GLN A 1 93 ? -38.724 -15.726 -15.915 1.000 83.847 351 GLN A O 1
ATOM 694 N N . PRO A 1 94 ? -39.524 -16.875 -14.157 1.000 78.998 352 PRO A N 1
ATOM 695 N N . ASP B 1 4 ? -4.629 -1.483 -13.651 1.000 64.653 262 ASP B N 1
ATOM 696 C CA . ASP B 1 4 ? -5.913 -0.753 -13.458 1.000 61.486 262 ASP B CA 1
ATOM 697 C C . ASP B 1 4 ? -6.749 -1.387 -12.346 1.000 54.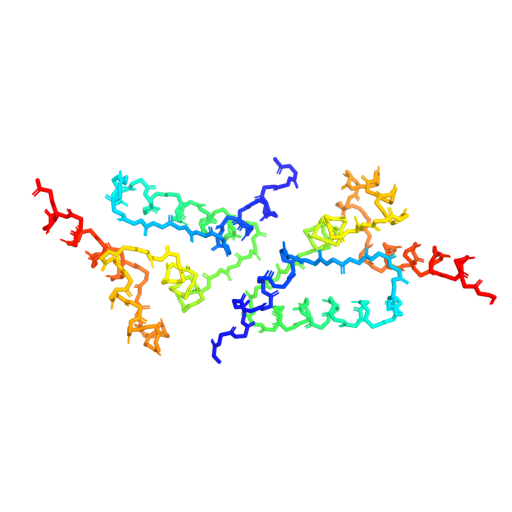269 262 ASP B C 1
ATOM 698 O O . ASP B 1 4 ? -7.746 -0.803 -11.933 1.000 48.366 262 ASP B O 1
ATOM 703 N N . THR B 1 5 ? -6.332 -2.565 -11.867 1.000 49.494 2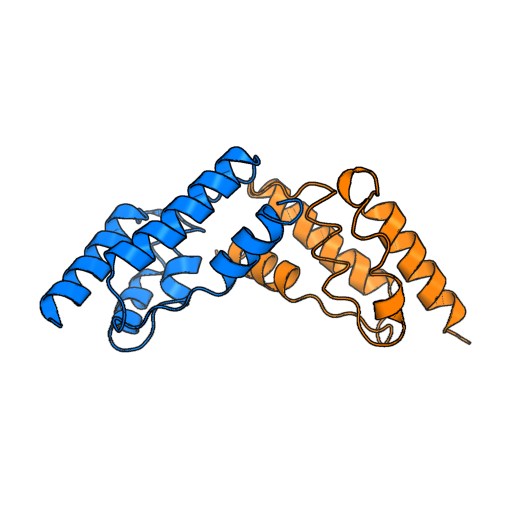63 THR B N 1
ATOM 704 C CA . THR B 1 5 ? -6.994 -3.238 -10.759 1.000 48.289 263 THR B CA 1
ATOM 705 C C . THR B 1 5 ? -6.135 -3.200 -9.491 1.000 44.723 263 THR B C 1
ATOM 706 O O . THR B 1 5 ? -6.196 -4.123 -8.683 1.000 40.554 263 THR B O 1
ATOM 710 N N . GLN B 1 6 ? -5.366 -2.125 -9.304 1.000 40.269 264 GLN B N 1
ATOM 711 C CA . GLN B 1 6 ? -4.401 -2.069 -8.228 1.000 40.364 264 GLN B CA 1
ATOM 712 C C . GLN B 1 6 ? -5.120 -1.970 -6.889 1.000 36.924 264 GLN B C 1
ATOM 713 O O . GLN B 1 6 ? -4.683 -2.581 -5.926 1.000 35.615 264 GLN B O 1
ATOM 719 N N . GLU B 1 7 ? -6.171 -1.145 -6.836 1.000 34.660 265 GLU B N 1
ATOM 720 C CA . GLU B 1 7 ? -6.918 -0.908 -5.617 1.000 34.107 265 GLU B CA 1
ATOM 721 C C . GLU B 1 7 ? -7.606 -2.200 -5.173 1.000 31.179 265 GLU B C 1
ATOM 722 O O . GLU B 1 7 ? -7.551 -2.577 -4.002 1.000 29.087 265 GLU B O 1
ATOM 728 N N . VAL B 1 8 ? -8.272 -2.878 -6.108 1.000 27.941 266 VAL B N 1
ATOM 729 C CA . VAL B 1 8 ? -8.985 -4.102 -5.802 1.000 27.941 266 VAL B CA 1
ATOM 730 C C . VAL B 1 8 ? -7.994 -5.151 -5.303 1.000 28.125 266 VAL B C 1
ATOM 731 O O . VAL B 1 8 ? -8.240 -5.832 -4.304 1.000 26.631 266 VAL B O 1
ATOM 735 N N . ASN B 1 9 ? -6.844 -5.240 -5.967 1.000 27.172 267 ASN B N 1
ATOM 736 C CA . ASN B 1 9 ? -5.809 -6.173 -5.561 1.000 27.860 267 ASN B CA 1
ATOM 737 C C . ASN B 1 9 ? -5.237 -5.827 -4.182 1.000 25.319 267 ASN B C 1
ATOM 738 O O . ASN B 1 9 ? -4.985 -6.736 -3.403 1.000 24.275 267 ASN B O 1
ATOM 743 N N . ASP B 1 10 ? -5.010 -4.532 -3.910 1.000 25.590 268 ASP B N 1
ATOM 744 C CA . ASP B 1 10 ? -4.436 -4.068 -2.652 1.000 25.028 268 ASP B CA 1
ATOM 745 C C . ASP B 1 10 ? -5.432 -4.317 -1.523 1.000 24.338 268 ASP B C 1
ATOM 746 O O . ASP B 1 10 ? -5.044 -4.751 -0.444 1.000 22.025 268 ASP B O 1
ATOM 751 N N . ILE B 1 11 ? -6.727 -4.060 -1.782 1.000 22.707 269 ILE B N 1
ATOM 752 C CA . ILE B 1 11 ? -7.739 -4.292 -0.766 1.000 23.567 269 ILE B CA 1
ATOM 753 C C . ILE B 1 11 ? -7.876 -5.792 -0.502 1.000 24.108 269 ILE B C 1
ATOM 754 O O . ILE B 1 11 ? -8.051 -6.211 0.634 1.000 24.178 269 ILE B O 1
ATOM 759 N N . THR B 1 12 ? -7.890 -6.600 -1.557 1.000 23.525 270 THR B N 1
ATOM 760 C CA . THR B 1 12 ? -8.027 -8.035 -1.417 1.000 24.237 270 THR B CA 1
ATOM 761 C C . THR B 1 12 ? -6.874 -8.563 -0.562 1.000 24.974 270 THR B C 1
ATOM 762 O O . THR B 1 12 ? -7.108 -9.369 0.323 1.000 26.547 270 THR B O 1
ATOM 766 N N . THR B 1 13 ? -5.633 -8.138 -0.848 1.000 24.623 271 THR B N 1
ATOM 767 C CA . THR B 1 13 ? -4.476 -8.515 -0.049 1.000 23.969 271 THR B CA 1
ATOM 768 C C . THR B 1 13 ? -4.642 -8.141 1.431 1.000 22.782 271 THR B C 1
ATOM 769 O O . THR B 1 13 ? -4.428 -8.961 2.311 1.000 23.090 271 THR B O 1
ATOM 773 N N . LEU B 1 14 ? -4.967 -6.885 1.714 1.000 23.109 272 LEU B N 1
ATOM 774 C CA . LEU B 1 14 ? -5.225 -6.418 3.065 1.000 24.408 272 LEU B CA 1
ATOM 775 C C . LEU B 1 14 ? -6.238 -7.299 3.797 1.000 24.980 272 LEU B C 1
ATOM 776 O O . LEU B 1 14 ? -6.088 -7.620 4.973 1.000 22.698 272 LEU B O 1
ATOM 781 N N . ALA B 1 15 ? -7.283 -7.720 3.096 1.000 22.678 273 ALA B N 1
ATOM 782 C CA . ALA B 1 15 ? -8.348 -8.499 3.690 1.000 23.974 273 ALA B CA 1
ATOM 783 C C . ALA B 1 15 ? -7.959 -9.963 3.819 1.000 25.720 273 ALA B C 1
ATOM 784 O O . ALA B 1 15 ? -8.704 -10.701 4.442 1.000 29.610 273 ALA B O 1
ATOM 786 N N . THR B 1 16 ? -6.818 -10.391 3.237 1.000 25.620 274 THR B N 1
ATOM 787 C CA . THR B 1 16 ? -6.436 -11.792 3.279 1.000 26.223 274 THR B CA 1
ATOM 788 C C . THR B 1 16 ? -4.989 -11.967 3.744 1.000 27.501 274 THR B C 1
ATOM 789 O O . THR B 1 16 ? -4.351 -12.959 3.376 1.000 29.701 274 THR B O 1
ATOM 793 N N . LEU B 1 17 ? -4.501 -11.040 4.570 1.000 26.779 275 LEU B N 1
ATOM 794 C CA . LEU B 1 17 ? -3.116 -11.117 5.062 1.000 27.631 275 LEU B CA 1
ATOM 795 C C . LEU B 1 17 ? -2.926 -12.393 5.862 1.000 30.021 275 LEU B C 1
ATOM 796 O O . LEU B 1 17 ? -3.812 -12.789 6.610 1.000 28.189 275 LEU B O 1
ATOM 801 N N . HIS B 1 18 ? -1.715 -12.960 5.762 1.000 31.518 276 HIS B N 1
ATOM 802 C CA . HIS B 1 18 ? -1.336 -14.062 6.615 1.000 30.377 276 HIS B CA 1
ATOM 803 C C . HIS B 1 18 ? 0.125 -13.867 7.015 1.000 29.448 276 HIS B C 1
ATOM 804 O O . HIS B 1 18 ? 0.981 -13.529 6.188 1.000 27.826 276 HIS B O 1
ATOM 811 N N . TYR B 1 19 ? 0.361 -13.963 8.317 1.000 27.300 277 TYR B N 1
ATOM 812 C CA . TYR B 1 19 ? 1.723 -13.933 8.821 1.000 27.840 277 TYR B CA 1
ATOM 813 C C . TYR B 1 19 ? 1.850 -14.852 10.032 1.000 28.915 277 TYR B C 1
ATOM 814 O O . TYR B 1 19 ? 1.097 -14.726 10.983 1.000 27.710 277 TYR B O 1
ATOM 823 N N . ASN B 1 20 ? 2.826 -15.770 9.988 1.000 30.879 278 ASN B N 1
ATOM 824 C CA . ASN B 1 20 ? 3.075 -16.679 11.099 1.000 30.343 278 ASN B CA 1
ATOM 825 C C . ASN B 1 20 ? 4.551 -16.702 11.490 1.000 31.535 278 ASN B C 1
ATOM 826 O O . ASN B 1 20 ? 4.976 -17.628 12.165 1.000 31.569 278 ASN B O 1
ATOM 831 N N . GLY B 1 21 ? 5.343 -15.712 11.066 1.000 29.729 279 GLY B N 1
ATOM 832 C CA . GLY B 1 21 ? 6.739 -15.663 11.451 1.000 32.397 279 GLY B CA 1
ATOM 833 C C . GLY B 1 21 ? 7.678 -16.431 10.521 1.000 32.537 279 GLY B C 1
ATOM 834 O O . GLY B 1 21 ? 8.888 -16.394 10.722 1.000 32.949 279 GLY B O 1
ATOM 835 N N . SER B 1 22 ? 7.150 -17.095 9.492 1.000 35.308 280 SER B N 1
ATOM 836 C CA . SER B 1 22 ? 7.962 -17.926 8.614 1.000 37.337 280 SER B CA 1
ATOM 837 C C . SER B 1 22 ? 8.744 -17.093 7.600 1.000 39.233 280 SER B C 1
ATOM 838 O O . SER B 1 22 ? 9.645 -17.599 6.935 1.000 41.857 280 SER B O 1
ATOM 841 N N . THR B 1 23 ? 8.394 -15.817 7.478 1.000 37.880 281 THR B N 1
ATOM 842 C CA . THR B 1 23 ? 9.117 -14.887 6.635 1.000 38.153 281 THR B CA 1
ATOM 843 C C . THR B 1 23 ? 9.513 -13.692 7.495 1.000 34.639 281 THR B C 1
ATOM 844 O O . THR B 1 23 ? 8.946 -13.484 8.559 1.000 34.184 281 THR B O 1
ATOM 848 N N . PRO B 1 24 ? 10.483 -12.861 7.062 1.000 33.072 282 PRO B N 1
ATOM 849 C CA . PRO B 1 24 ? 10.921 -11.727 7.858 1.000 30.902 282 PRO B CA 1
ATOM 850 C C . PRO B 1 24 ? 9.763 -10.781 8.134 1.000 27.700 282 PRO B C 1
ATOM 851 O O . PRO B 1 24 ? 8.951 -10.512 7.261 1.000 28.410 282 PRO B O 1
ATOM 855 N N . ALA B 1 25 ? 9.729 -10.262 9.357 1.000 27.285 283 ALA B N 1
ATOM 856 C CA . ALA B 1 25 ? 8.723 -9.300 9.760 1.000 28.354 283 ALA B CA 1
ATOM 857 C C . ALA B 1 25 ? 8.900 -8.022 8.952 1.000 29.045 283 ALA B C 1
ATOM 858 O O . ALA B 1 25 ? 7.916 -7.367 8.638 1.000 27.343 283 ALA B O 1
ATOM 860 N N . ASP B 1 26 ? 10.143 -7.696 8.566 1.000 27.864 284 ASP B N 1
ATOM 861 C CA . ASP B 1 26 ? 10.385 -6.500 7.765 1.000 29.148 284 ASP B CA 1
ATOM 862 C C . ASP B 1 26 ? 9.637 -6.573 6.434 1.000 26.672 284 ASP B C 1
ATOM 863 O O . ASP B 1 26 ? 9.188 -5.554 5.918 1.000 27.586 284 ASP B O 1
ATOM 868 N N . ALA B 1 27 ? 9.585 -7.762 5.831 1.000 25.892 285 ALA B N 1
ATOM 869 C CA . ALA B 1 27 ? 8.946 -7.920 4.531 1.000 27.242 285 ALA B CA 1
ATOM 870 C C . ALA B 1 27 ? 7.433 -7.796 4.681 1.000 25.293 285 ALA B C 1
ATOM 871 O O . ALA B 1 27 ? 6.756 -7.253 3.826 1.000 26.819 285 ALA B O 1
ATOM 873 N N . PHE B 1 28 ? 6.906 -8.353 5.755 1.000 25.617 286 PHE B N 1
ATOM 874 C CA . PHE B 1 28 ? 5.487 -8.234 6.057 1.000 24.873 286 PHE B CA 1
ATOM 875 C C . PHE B 1 28 ? 5.114 -6.769 6.287 1.000 24.457 286 PHE B C 1
ATOM 876 O O . PHE B 1 28 ? 4.190 -6.245 5.660 1.000 24.566 286 PHE B O 1
ATOM 884 N N . GLU B 1 29 ? 5.849 -6.098 7.181 1.000 24.009 287 GLU B N 1
ATOM 885 C CA . GLU B 1 29 ? 5.668 -4.673 7.365 1.000 24.825 287 GLU B CA 1
ATOM 886 C C . GLU B 1 29 ? 5.693 -3.928 6.035 1.000 23.978 287 GLU B C 1
ATOM 887 O O . GLU B 1 29 ? 4.832 -3.106 5.789 1.000 25.515 287 GLU B O 1
ATOM 893 N N . ALA B 1 30 ? 6.681 -4.190 5.168 1.000 27.499 288 ALA B N 1
ATOM 894 C CA . ALA B 1 30 ? 6.793 -3.479 3.895 1.000 26.869 288 ALA B CA 1
ATOM 895 C C . ALA B 1 30 ? 5.555 -3.635 3.014 1.000 25.639 288 ALA B C 1
ATOM 896 O O . ALA B 1 30 ? 5.075 -2.669 2.423 1.000 25.420 288 ALA B O 1
ATOM 898 N N . GLU B 1 31 ? 5.099 -4.879 2.871 1.000 25.883 289 GLU B N 1
ATOM 899 C CA . GLU B 1 31 ? 3.944 -5.196 2.066 1.000 27.837 289 GLU B CA 1
ATOM 900 C C . GLU B 1 31 ? 2.753 -4.384 2.549 1.000 26.845 289 GLU B C 1
ATOM 901 O O . GLU B 1 31 ? 2.071 -3.759 1.732 1.000 27.002 289 GLU B O 1
ATOM 907 N N . VAL B 1 32 ? 2.455 -4.464 3.866 1.000 25.124 290 VAL B N 1
ATOM 908 C CA . VAL B 1 32 ? 1.256 -3.831 4.397 1.000 22.671 290 VAL B CA 1
ATOM 909 C C . VAL B 1 32 ? 1.385 -2.309 4.293 1.000 23.057 290 VAL B C 1
ATOM 910 O O . VAL B 1 32 ? 0.452 -1.629 3.878 1.000 23.550 290 VAL B O 1
ATOM 914 N N . THR B 1 33 ? 2.547 -1.771 4.669 1.000 26.176 291 THR B N 1
ATOM 915 C CA . THR B 1 33 ? 2.819 -0.340 4.628 1.000 29.227 291 THR B CA 1
ATOM 916 C C . THR B 1 33 ? 2.547 0.227 3.238 1.000 29.860 291 THR B C 1
ATOM 917 O O . THR B 1 33 ? 1.886 1.259 3.092 1.000 31.726 291 THR B O 1
ATOM 921 N N . ASN B 1 34 ? 3.054 -0.458 2.217 1.000 29.673 292 ASN B N 1
ATOM 922 C CA . ASN B 1 34 ? 2.942 0.021 0.849 1.000 31.234 292 ASN B CA 1
ATOM 923 C C . ASN B 1 34 ? 1.518 -0.098 0.296 1.000 31.017 292 ASN B C 1
ATOM 924 O O . ASN B 1 34 ? 1.113 0.749 -0.494 1.000 32.058 292 ASN B O 1
ATOM 929 N N . ILE B 1 35 ? 0.783 -1.142 0.700 1.000 30.802 293 ILE B N 1
ATOM 930 C CA . ILE B 1 35 ? -0.644 -1.255 0.403 1.000 29.316 293 ILE B CA 1
ATOM 931 C C . ILE B 1 35 ? -1.353 -0.028 0.955 1.000 31.458 293 ILE B C 1
ATOM 932 O O . ILE B 1 35 ? -2.148 0.600 0.260 1.000 34.051 293 ILE B O 1
ATOM 937 N N . LEU B 1 36 ? -1.104 0.282 2.224 1.000 29.939 294 LEU B N 1
ATOM 938 C CA . LEU B 1 36 ? -1.785 1.391 2.863 1.000 33.189 294 LEU B CA 1
ATOM 939 C C . LEU B 1 36 ? -1.442 2.707 2.161 1.000 34.565 294 LEU B C 1
ATOM 940 O O . LEU B 1 36 ? -2.336 3.524 1.923 1.000 36.058 294 LEU B O 1
ATOM 945 N N . ASP B 1 37 ? -0.165 2.883 1.811 1.000 39.730 295 ASP B N 1
ATOM 946 C CA . ASP B 1 37 ? 0.318 4.072 1.112 1.000 43.078 295 ASP B CA 1
ATOM 947 C C . ASP B 1 37 ? -0.391 4.254 -0.231 1.000 44.681 295 ASP B C 1
ATOM 948 O O . ASP B 1 37 ? -0.944 5.324 -0.488 1.000 48.799 295 ASP B O 1
ATOM 953 N N . ARG B 1 38 ? -0.348 3.214 -1.077 1.000 43.308 296 ARG B N 1
ATOM 954 C CA . ARG B 1 38 ? -1.005 3.214 -2.377 1.000 45.337 296 ARG B CA 1
ATOM 955 C C . ARG B 1 38 ? -2.514 3.422 -2.280 1.000 47.866 296 ARG B C 1
ATOM 956 O O . ARG B 1 38 ? -3.088 4.122 -3.103 1.000 51.731 296 ARG B O 1
ATOM 964 N N . LEU B 1 39 ? -3.181 2.754 -1.333 1.000 42.675 297 LEU B N 1
ATOM 965 C CA . LEU B 1 39 ? -4.610 2.947 -1.196 1.000 42.818 297 LEU B CA 1
ATOM 966 C C . LEU B 1 39 ? -4.877 4.406 -0.841 1.000 49.507 297 LEU B C 1
ATOM 967 O O . LEU B 1 39 ? -5.796 5.010 -1.391 1.000 51.823 297 LEU B O 1
ATOM 972 N N . ASN B 1 40 ? -4.015 4.986 0.005 1.000 58.233 298 ASN B N 1
ATOM 973 C CA . ASN B 1 40 ? -4.162 6.376 0.406 1.000 64.486 298 ASN B CA 1
ATOM 974 C C . ASN B 1 40 ? -4.085 7.285 -0.815 1.000 62.428 298 ASN B C 1
ATOM 975 O O . ASN B 1 40 ? -4.947 8.146 -0.988 1.000 61.962 298 ASN B O 1
ATOM 980 N N . ASN B 1 41 ? -3.069 7.045 -1.655 1.000 62.553 299 ASN B N 1
ATOM 981 C CA . ASN B 1 41 ? -2.849 7.794 -2.881 1.000 65.733 299 ASN B CA 1
ATOM 982 C C . ASN B 1 41 ? -4.050 7.715 -3.818 1.000 65.070 299 ASN B C 1
ATOM 983 O O . ASN B 1 41 ? -4.333 8.676 -4.537 1.000 74.225 299 ASN B O 1
ATOM 988 N N . ASN B 1 42 ? -4.714 6.553 -3.846 1.000 56.621 300 ASN B N 1
ATOM 989 C CA . ASN B 1 42 ? -5.792 6.310 -4.791 1.000 53.699 300 ASN B CA 1
ATOM 990 C C . ASN B 1 42 ? -7.118 6.711 -4.164 1.000 47.431 300 ASN B C 1
ATOM 991 O O . ASN B 1 42 ? -8.177 6.390 -4.698 1.000 50.322 300 ASN B O 1
ATOM 996 N N . GLY B 1 43 ? -7.051 7.429 -3.042 1.000 44.800 301 GLY B N 1
ATOM 997 C CA . GLY B 1 43 ? -8.214 8.082 -2.473 1.000 48.008 301 GLY B CA 1
ATOM 998 C C . GLY B 1 43 ? -9.068 7.127 -1.652 1.000 48.677 301 GLY B C 1
ATOM 999 O O . GLY B 1 43 ? -10.250 7.394 -1.435 1.000 52.317 301 GLY B O 1
ATOM 1000 N N . ILE B 1 44 ? -8.459 6.013 -1.222 1.000 46.916 302 ILE B N 1
ATOM 1001 C CA . ILE B 1 44 ? -9.096 5.047 -0.345 1.000 45.464 302 ILE B CA 1
ATOM 1002 C C . ILE B 1 44 ? -8.277 5.084 0.929 1.000 49.703 302 ILE B C 1
ATOM 1003 O O . ILE B 1 44 ? -7.266 4.401 1.035 1.000 47.942 302 ILE B O 1
ATOM 1008 N N . PRO B 1 45 ? -8.620 5.972 1.878 1.000 55.360 303 PRO B N 1
ATOM 1009 C CA . PRO B 1 45 ? -7.806 6.157 3.070 1.000 55.870 303 PRO B CA 1
ATOM 1010 C C . PRO B 1 45 ? -8.236 5.167 4.148 1.000 49.250 303 PRO B C 1
ATOM 1011 O O . PRO B 1 45 ? -9.354 5.242 4.651 1.000 45.477 303 PRO B O 1
ATOM 1015 N N . ILE B 1 46 ? -7.322 4.243 4.478 1.000 45.622 304 ILE B N 1
ATOM 1016 C CA . ILE B 1 46 ? -7.525 3.279 5.541 1.000 39.833 304 ILE B CA 1
ATOM 1017 C C . ILE B 1 46 ? -6.862 3.856 6.783 1.000 38.600 304 ILE B C 1
ATOM 1018 O O . ILE B 1 46 ? -5.650 4.036 6.801 1.000 39.111 304 ILE B O 1
ATOM 1023 N N . ASN B 1 47 ? -7.652 4.143 7.819 1.000 38.673 305 ASN B N 1
ATOM 1024 C CA . ASN B 1 47 ? -7.117 4.757 9.018 1.000 40.267 305 ASN B CA 1
ATOM 1025 C C . ASN B 1 47 ? -6.444 3.687 9.875 1.000 36.604 305 ASN B C 1
ATOM 1026 O O . ASN B 1 47 ? -6.567 2.486 9.628 1.000 34.166 305 ASN B O 1
ATOM 1031 N N . ASN B 1 48 ? -5.782 4.156 10.931 1.000 40.488 306 ASN B N 1
ATOM 1032 C CA . ASN B 1 48 ? -4.992 3.335 11.831 1.000 39.279 306 ASN B CA 1
ATOM 1033 C C . ASN B 1 48 ? -5.824 2.182 12.380 1.000 34.860 306 ASN B C 1
ATOM 1034 O O . ASN B 1 48 ? -5.331 1.068 12.467 1.000 35.169 306 ASN B O 1
ATOM 1039 N N . LYS B 1 49 ? -7.076 2.453 12.768 1.000 33.223 307 LYS B N 1
ATOM 1040 C CA . LYS B 1 49 ? -7.888 1.445 13.423 1.000 32.871 307 LYS B CA 1
ATOM 1041 C C . LYS B 1 49 ? -8.128 0.278 12.472 1.000 29.149 307 LYS B C 1
ATOM 1042 O O . LYS B 1 49 ? -7.901 -0.882 12.830 1.000 30.668 307 LYS B O 1
ATOM 1048 N N . VAL B 1 50 ? -8.600 0.605 11.264 1.000 27.892 308 VAL B N 1
ATOM 1049 C CA . VAL B 1 50 ? -8.985 -0.406 10.300 1.000 26.724 308 VAL B CA 1
ATOM 1050 C C . VAL B 1 50 ? -7.760 -1.219 9.871 1.000 25.901 308 VAL B C 1
ATOM 1051 O O . VAL B 1 50 ? -7.797 -2.443 9.829 1.000 25.532 308 VAL B O 1
ATOM 1055 N N . ALA B 1 51 ? -6.671 -0.536 9.544 1.000 25.334 309 ALA B N 1
ATOM 1056 C CA . ALA B 1 51 ? -5.413 -1.193 9.234 1.000 24.848 309 ALA B CA 1
ATOM 1057 C C . ALA B 1 51 ? -4.998 -2.184 10.327 1.000 25.197 309 ALA B C 1
ATOM 1058 O O . ALA B 1 51 ? -4.638 -3.324 10.054 1.000 23.007 309 ALA B O 1
ATOM 1060 N N A CYS B 1 52 ? -5.078 -1.731 11.584 0.500 26.603 310 CYS B N 1
ATOM 1061 N N B CYS B 1 52 ? -5.022 -1.744 11.587 0.500 26.324 310 CYS B N 1
ATOM 1062 C CA A CYS B 1 52 ? -4.707 -2.539 12.734 0.500 26.439 310 CYS B CA 1
ATOM 1063 C CA B CYS B 1 52 ? -4.642 -2.628 12.671 0.500 26.117 310 CYS B CA 1
ATOM 1064 C C A CYS B 1 52 ? -5.540 -3.823 12.777 0.500 25.031 310 CYS B C 1
ATOM 1065 C C B CYS B 1 52 ? -5.519 -3.875 12.679 0.500 24.704 310 CYS B C 1
ATOM 1066 O O A CYS B 1 52 ? -5.024 -4.914 12.980 0.500 23.722 310 CYS B O 1
ATOM 1067 O O B CYS B 1 52 ? -4.995 -4.983 12.758 0.500 22.995 310 CYS B O 1
ATOM 1072 N N . GLN B 1 53 ? -6.842 -3.696 12.524 1.000 25.652 311 GLN B N 1
ATOM 1073 C CA . GLN B 1 53 ? -7.755 -4.825 12.526 1.000 24.841 311 GLN B CA 1
ATOM 1074 C C . GLN B 1 53 ? -7.436 -5.837 11.427 1.000 23.205 311 GLN B C 1
ATOM 1075 O O . GLN B 1 53 ? -7.540 -7.038 11.625 1.000 23.643 311 GLN B O 1
ATOM 1081 N N . PHE B 1 54 ? -7.138 -5.366 10.226 1.000 23.248 312 PHE B N 1
ATOM 1082 C CA . PHE B 1 54 ? -6.743 -6.249 9.148 1.000 23.402 312 PHE B CA 1
ATOM 1083 C C . PHE B 1 54 ? -5.448 -6.988 9.463 1.000 23.511 312 PHE B C 1
ATOM 1084 O O . PHE B 1 54 ? -5.332 -8.179 9.179 1.000 21.306 312 PHE B O 1
ATOM 1092 N N . ILE B 1 55 ? -4.477 -6.278 10.053 1.000 23.614 313 ILE B N 1
ATOM 1093 C CA . ILE B 1 55 ? -3.206 -6.902 10.399 1.000 23.972 313 ILE B CA 1
ATOM 1094 C C . ILE B 1 55 ? -3.441 -7.993 11.438 1.000 25.851 313 ILE B C 1
ATOM 1095 O O . ILE B 1 55 ? -3.001 -9.115 11.252 1.000 23.952 313 ILE B O 1
ATOM 1100 N N . MET B 1 56 ? -4.219 -7.686 12.489 1.000 28.026 314 MET B N 1
ATOM 1101 C CA . MET B 1 56 ? -4.477 -8.649 13.539 1.000 32.492 314 MET B CA 1
ATOM 1102 C C . MET B 1 56 ? -5.126 -9.906 12.964 1.000 34.157 314 MET B C 1
ATOM 1103 O O . MET B 1 56 ? -4.729 -11.019 13.296 1.000 35.220 314 MET B O 1
ATOM 1108 N N . ARG B 1 57 ? -6.118 -9.721 12.085 1.000 32.703 315 ARG B N 1
ATOM 1109 C CA A ARG B 1 57 ? -6.838 -10.836 11.494 0.600 34.005 315 ARG B CA 1
ATOM 1110 C CA B ARG B 1 57 ? -6.845 -10.855 11.533 0.400 33.551 315 ARG B CA 1
ATOM 1111 C C . ARG B 1 57 ? -5.889 -11.796 10.786 1.000 33.692 315 ARG B C 1
ATOM 1112 O O . ARG B 1 57 ? -6.162 -12.986 10.707 1.000 35.237 315 ARG B O 1
ATOM 1127 N N . GLY B 1 58 ? -4.784 -11.272 10.245 1.000 32.223 316 GLY B N 1
ATOM 1128 C CA . GLY B 1 58 ? -3.865 -12.059 9.436 1.000 31.957 316 GLY B CA 1
ATOM 1129 C C . GLY B 1 58 ? -2.826 -12.854 10.231 1.000 32.593 316 GLY B C 1
ATOM 1130 O O . GLY B 1 58 ? -2.101 -13.660 9.648 1.000 33.707 316 GLY B O 1
ATOM 1131 N N . LEU B 1 59 ? -2.760 -12.663 11.551 1.000 30.074 317 LEU B N 1
ATOM 1132 C CA . LEU B 1 59 ? -1.713 -13.269 12.363 1.000 32.251 317 LEU B CA 1
ATOM 1133 C C . LEU B 1 59 ? -2.061 -14.724 12.698 1.000 37.846 317 LEU B C 1
ATOM 1134 O O . LEU B 1 59 ? -3.130 -14.990 13.248 1.000 40.416 317 LEU B O 1
ATOM 1139 N N . SER B 1 60 ? -1.143 -15.653 12.381 1.000 36.408 318 SER B N 1
ATOM 1140 C CA . SER B 1 60 ? -1.326 -17.082 12.599 1.000 40.555 318 SER B CA 1
ATOM 1141 C C . SER B 1 60 ? -0.108 -17.667 13.318 1.000 40.854 318 SER B C 1
ATOM 1142 O O . SER B 1 60 ? 0.881 -16.975 13.568 1.000 37.411 318 SER B O 1
ATOM 1145 N N . GLY B 1 61 ? -0.176 -18.962 13.643 1.000 45.227 319 GLY B N 1
ATOM 1146 C CA . GLY B 1 61 ? 0.867 -19.599 14.438 1.000 50.046 319 GLY B CA 1
ATOM 1147 C C . GLY B 1 61 ? 0.976 -18.971 15.828 1.000 49.805 319 GLY B C 1
ATOM 1148 O O . GLY B 1 61 ? -0.034 -18.737 16.487 1.000 54.172 319 GLY B O 1
ATOM 1149 N N . GLU B 1 62 ? 2.205 -18.655 16.251 1.000 52.195 320 GLU B N 1
ATOM 1150 C CA . GLU B 1 62 ? 2.432 -18.073 17.566 1.000 50.897 320 GLU B CA 1
ATOM 1151 C C . GLU B 1 62 ? 1.878 -16.649 17.601 1.000 46.043 320 GLU B C 1
ATOM 1152 O O . GLU B 1 62 ? 1.542 -16.147 18.668 1.000 48.599 320 GLU B O 1
ATOM 1154 N N . TYR B 1 63 ? 1.732 -16.026 16.424 1.000 40.664 321 TYR B N 1
ATOM 1155 C CA . TYR B 1 63 ? 1.388 -14.619 16.327 1.000 38.396 321 TYR B CA 1
ATOM 1156 C C . TYR B 1 63 ? -0.087 -14.374 16.624 1.000 37.897 321 TYR B C 1
ATOM 1157 O O . TYR B 1 63 ? -0.451 -13.236 16.892 1.000 36.346 321 TYR B O 1
ATOM 1166 N N . LYS B 1 64 ? -0.906 -15.431 16.564 1.000 40.368 322 LYS B N 1
ATOM 1167 C CA . LYS B 1 64 ? -2.336 -15.351 16.842 1.000 43.094 322 LYS B CA 1
ATOM 1168 C C . LYS B 1 64 ? -2.561 -14.697 18.207 1.000 46.102 322 LYS B C 1
ATOM 1169 O O . LYS B 1 64 ? -3.520 -13.950 18.401 1.000 50.058 322 LYS B O 1
ATOM 1171 N N . SER B 1 65 ? -1.637 -14.951 19.138 1.000 47.587 323 SER B N 1
ATOM 1172 C CA . SER B 1 65 ? -1.742 -14.473 20.507 1.000 50.848 323 SER B CA 1
ATOM 1173 C C . SER B 1 65 ? -1.813 -12.944 20.593 1.000 50.104 323 SER B C 1
ATOM 1174 O O . SER B 1 65 ? -2.412 -12.413 21.528 1.000 45.352 323 SER B O 1
ATOM 1177 N N . LEU B 1 66 ? -1.225 -12.229 19.621 1.000 46.031 324 LEU B N 1
ATOM 1178 C CA . LEU B 1 66 ? -1.244 -10.768 19.630 1.000 47.770 324 LEU B CA 1
ATOM 1179 C C . LEU B 1 66 ? -2.661 -10.236 19.398 1.000 48.944 324 LEU B C 1
ATOM 1180 O O . LEU B 1 66 ? -2.901 -9.046 19.579 1.000 50.245 324 LEU B O 1
ATOM 1185 N N . ARG B 1 67 ? -3.593 -11.102 18.985 1.000 54.148 325 ARG B N 1
ATOM 1186 C CA . ARG B 1 67 ? -4.928 -10.663 18.586 1.000 58.660 325 ARG B CA 1
ATOM 1187 C C . ARG B 1 67 ? -5.819 -10.384 19.793 1.000 64.789 325 ARG B C 1
ATOM 1188 O O . ARG B 1 67 ? -7.006 -10.707 19.767 1.000 73.225 325 ARG B O 1
ATOM 1196 N N . TYR B 1 68 ? -5.270 -9.780 20.852 1.000 66.979 326 TYR B N 1
ATOM 1197 C CA . TYR B 1 68 ? -6.076 -9.497 22.022 1.000 67.850 326 TYR B CA 1
ATOM 1198 C C . TYR B 1 68 ? -5.915 -8.046 22.475 1.000 68.188 326 TYR B C 1
ATOM 1199 O O . TYR B 1 68 ? -6.539 -7.644 23.454 1.000 71.869 326 TYR B O 1
ATOM 1202 N N . ALA B 1 69 ? -5.160 -7.243 21.709 1.000 63.005 327 ALA B N 1
ATOM 1203 C CA . ALA B 1 69 ? -5.180 -5.790 21.835 1.000 59.506 327 ALA B CA 1
ATOM 1204 C C . ALA B 1 69 ? -6.094 -5.156 20.779 1.000 57.190 327 ALA B C 1
ATOM 1205 O O . ALA B 1 69 ? -6.273 -3.930 20.790 1.000 52.947 327 ALA B O 1
ATOM 1207 N N . ARG B 1 70 ? -6.704 -6.014 19.932 1.000 56.177 328 ARG B N 1
ATOM 1208 C CA . ARG B 1 70 ? -7.515 -5.623 18.784 1.000 55.054 328 ARG B CA 1
ATOM 1209 C C . ARG B 1 70 ? -8.566 -4.585 19.157 1.000 58.745 328 ARG B C 1
ATOM 1210 O O . ARG B 1 70 ? -8.939 -3.771 18.315 1.000 58.981 328 ARG B O 1
ATOM 1212 N N . HIS B 1 71 ? -9.057 -4.632 20.405 1.000 61.168 329 HIS B N 1
ATOM 1213 C CA . HIS B 1 71 ? -10.129 -3.751 20.842 1.000 63.706 329 HIS B CA 1
ATOM 1214 C C . HIS B 1 71 ? -9.664 -2.291 20.925 1.000 62.677 329 HIS B C 1
ATOM 1215 O O . HIS B 1 71 ? -10.477 -1.366 20.844 1.000 61.636 329 HIS B O 1
ATOM 1222 N N . ARG B 1 72 ? -8.351 -2.081 21.120 1.000 60.928 330 ARG B N 1
ATOM 1223 C CA . ARG B 1 72 ? -7.804 -0.744 21.283 1.000 66.126 330 ARG B CA 1
ATOM 1224 C C . ARG B 1 72 ? -7.169 -0.255 19.984 1.000 64.768 330 ARG B C 1
ATOM 1225 O O . ARG B 1 72 ? -6.440 0.732 20.012 1.000 61.754 330 ARG B O 1
ATOM 1233 N N . CYS B 1 73 ? -7.456 -0.917 18.852 1.000 57.538 331 CYS B N 1
ATOM 1234 C CA . CYS B 1 73 ? -6.902 -0.526 17.566 1.000 53.369 331 CYS B CA 1
ATOM 1235 C C . CYS B 1 73 ? -7.167 0.965 17.315 1.000 56.203 331 CYS B C 1
ATOM 1236 O O . CYS B 1 73 ? -6.338 1.645 16.709 1.000 55.190 331 CYS B O 1
ATOM 1239 N N . ILE B 1 74 ? -8.280 1.501 17.841 1.000 63.454 332 ILE B N 1
ATOM 1240 C CA . ILE B 1 74 ? -8.602 2.922 17.716 1.000 69.593 332 ILE B CA 1
ATOM 1241 C C . ILE B 1 74 ? -7.435 3.780 18.215 1.000 74.893 332 ILE B C 1
ATOM 1242 O O . ILE B 1 74 ? -7.091 4.779 17.580 1.000 76.738 332 ILE B O 1
ATOM 1244 N N . HIS B 1 75 ? -6.847 3.384 19.358 1.000 75.677 333 HIS B N 1
ATOM 1245 C CA . HIS B 1 75 ? -5.803 4.151 20.024 1.000 77.752 333 HIS B CA 1
ATOM 1246 C C . HIS B 1 75 ? -4.417 3.594 19.700 1.000 77.450 333 HIS B C 1
ATOM 1247 O O . HIS B 1 75 ? -3.421 4.293 19.868 1.000 82.015 333 HIS B O 1
ATOM 1249 N N . MET B 1 76 ? -4.360 2.328 19.265 1.000 72.412 334 MET B N 1
ATOM 1250 C CA . MET B 1 76 ? -3.108 1.673 18.925 1.000 64.025 334 MET B CA 1
ATOM 1251 C C . MET B 1 76 ? -2.727 2.050 17.500 1.000 54.772 334 MET B C 1
ATOM 1252 O O . MET B 1 76 ? -3.576 2.130 16.619 1.000 56.089 334 MET B O 1
ATOM 1257 N N . THR B 1 77 ? -1.433 2.277 17.287 1.000 51.690 335 THR B N 1
ATOM 1258 C CA . THR B 1 77 ? -0.934 2.680 15.988 1.000 48.617 335 THR B CA 1
ATOM 1259 C C . THR B 1 77 ? -0.416 1.438 15.259 1.000 42.999 335 THR B C 1
ATOM 1260 O O . THR B 1 77 ? -0.055 0.440 15.875 1.000 39.058 335 THR B O 1
ATOM 1264 N N . VAL B 1 78 ? -0.426 1.499 13.925 1.000 38.395 336 VAL B N 1
ATOM 1265 C CA . VAL B 1 78 ? 0.053 0.420 13.077 1.000 34.893 336 VAL B CA 1
ATOM 1266 C C . VAL B 1 78 ? 1.530 0.177 13.399 1.000 34.875 336 VAL B C 1
ATOM 1267 O O . VAL B 1 78 ? 1.967 -0.969 13.468 1.000 31.443 336 VAL B O 1
ATOM 1271 N N . ALA B 1 79 ? 2.277 1.267 13.601 1.000 33.976 337 ALA B N 1
ATOM 1272 C CA . ALA B 1 79 ? 3.682 1.192 13.981 1.000 36.096 337 ALA B CA 1
ATOM 1273 C C . ALA B 1 79 ? 3.862 0.429 15.297 1.000 33.408 337 ALA B C 1
ATOM 1274 O O . ALA B 1 79 ? 4.758 -0.386 15.425 1.000 32.255 337 ALA B O 1
ATOM 1276 N N . ASP B 1 80 ? 2.986 0.665 16.272 1.000 33.100 338 ASP B N 1
ATOM 1277 C CA . ASP B 1 80 ? 3.054 -0.009 17.563 1.000 33.987 338 ASP B CA 1
ATOM 1278 C C . ASP B 1 80 ? 2.846 -1.506 17.371 1.000 30.514 338 ASP B C 1
ATOM 1279 O O . ASP B 1 80 ? 3.558 -2.310 17.955 1.000 28.772 338 ASP B O 1
ATOM 1284 N N . LEU B 1 81 ? 1.849 -1.876 16.555 1.000 28.410 339 LEU B N 1
ATOM 1285 C CA . LEU B 1 81 ? 1.580 -3.281 16.293 1.000 27.297 339 LEU B CA 1
ATOM 1286 C C . LEU B 1 81 ? 2.772 -3.922 15.574 1.000 25.688 339 LEU B C 1
ATOM 1287 O O . LEU B 1 81 ? 3.110 -5.069 15.863 1.000 25.902 339 LEU B O 1
ATOM 1292 N N . PHE B 1 82 ? 3.368 -3.232 14.602 1.000 24.980 340 PHE B N 1
ATOM 1293 C CA . PHE B 1 82 ? 4.486 -3.825 13.892 1.000 25.504 340 PHE B CA 1
ATOM 1294 C C . PHE B 1 82 ? 5.684 -3.990 14.827 1.000 25.514 340 PHE B C 1
ATOM 1295 O O . PHE B 1 82 ? 6.432 -4.938 14.666 1.000 27.535 340 PHE B O 1
ATOM 1303 N N . SER B 1 83 ? 5.851 -3.089 15.796 1.000 27.986 341 SER B N 1
ATOM 1304 C CA . SER B 1 83 ? 6.858 -3.237 16.848 1.000 30.158 341 SER B CA 1
ATOM 1305 C C . SER B 1 83 ? 6.728 -4.578 17.563 1.000 28.066 341 SER B C 1
ATOM 1306 O O . SER B 1 83 ? 7.717 -5.250 17.816 1.000 28.133 341 SER B O 1
ATOM 1309 N N . ASP B 1 84 ? 5.500 -4.890 17.980 1.000 26.638 342 ASP B N 1
ATOM 1310 C CA . ASP B 1 84 ? 5.191 -6.101 18.732 1.000 28.309 342 ASP B CA 1
ATOM 1311 C C . ASP B 1 84 ? 5.435 -7.337 17.872 1.000 27.117 342 ASP B C 1
ATOM 1312 O O . ASP B 1 84 ? 5.954 -8.335 18.368 1.000 29.449 342 ASP B O 1
ATOM 1317 N N . ILE B 1 85 ? 5.044 -7.281 16.584 1.000 26.134 343 ILE B N 1
ATOM 1318 C CA . ILE B 1 85 ? 5.339 -8.369 15.682 1.000 25.348 343 ILE B CA 1
ATOM 1319 C C . ILE B 1 85 ? 6.852 -8.521 15.546 1.000 27.324 343 ILE B C 1
ATOM 1320 O O . ILE B 1 85 ? 7.336 -9.644 15.561 1.000 30.580 343 ILE B O 1
ATOM 1325 N N . HIS B 1 86 ? 7.574 -7.406 15.391 1.000 26.625 344 HIS B N 1
ATOM 1326 C CA . HIS B 1 86 ? 9.021 -7.453 15.248 1.000 29.663 344 HIS B CA 1
ATOM 1327 C C . HIS B 1 86 ? 9.625 -8.078 16.502 1.000 33.237 344 HIS B C 1
ATOM 1328 O O . HIS B 1 86 ? 10.440 -8.975 16.389 1.000 34.973 344 HIS B O 1
ATOM 1335 N N . SER B 1 87 ? 9.161 -7.633 17.682 1.000 35.702 345 SER B N 1
ATOM 1336 C CA . SER B 1 87 ? 9.627 -8.154 18.956 1.000 39.044 345 SER B CA 1
ATOM 1337 C C . SER B 1 87 ? 9.448 -9.674 19.048 1.000 41.909 345 SER B C 1
ATOM 1338 O O . SER B 1 87 ? 10.352 -10.400 19.492 1.000 41.588 345 SER B O 1
ATOM 1341 N N . MET B 1 88 ? 8.282 -10.152 18.609 1.000 38.027 346 MET B N 1
ATOM 1342 C CA . MET B 1 88 ? 7.992 -11.572 18.647 1.000 39.646 346 MET B CA 1
ATOM 1343 C C . MET B 1 88 ? 8.870 -12.316 17.645 1.000 40.257 346 MET B C 1
ATOM 1344 O O . MET B 1 88 ? 9.341 -13.414 17.935 1.000 46.003 346 MET B O 1
ATOM 1349 N N . TYR B 1 89 ? 9.084 -11.711 16.473 1.000 39.478 347 TYR B N 1
ATOM 1350 C CA . TYR B 1 89 ? 9.938 -12.289 15.439 1.000 38.983 347 TYR B CA 1
ATOM 1351 C C . TYR B 1 89 ? 11.369 -12.471 15.961 1.000 41.288 347 TYR B C 1
ATOM 1352 O O . TYR B 1 89 ? 11.956 -13.531 15.781 1.000 41.113 347 TYR B O 1
ATOM 1361 N N . GLU B 1 90 ? 11.925 -11.425 16.577 1.000 43.220 348 GLU B N 1
ATOM 1362 C CA . GLU B 1 90 ? 13.265 -11.457 17.152 1.000 47.735 348 GLU B CA 1
ATOM 1363 C C . GLU B 1 90 ? 13.385 -12.576 18.185 1.000 48.714 348 GLU B C 1
ATOM 1364 O O . GLU B 1 90 ? 14.333 -13.347 18.140 1.000 52.645 348 GLU B O 1
ATOM 1370 N N . GLU B 1 91 ? 12.432 -12.666 19.117 1.000 51.699 349 GLU B N 1
ATOM 1371 C CA . GLU B 1 91 ? 12.475 -13.687 20.154 1.000 51.686 349 GLU B CA 1
ATOM 1372 C C . GLU B 1 91 ? 12.572 -15.073 19.510 1.000 55.100 349 GLU B C 1
ATOM 1373 O O . GLU B 1 91 ? 13.283 -15.945 20.012 1.000 50.526 349 GLU B O 1
ATOM 1375 N N . GLN B 1 92 ? 11.900 -15.256 18.364 1.000 56.272 350 GLN B N 1
ATOM 1376 C CA . GLN B 1 92 ? 11.756 -16.579 17.777 1.000 59.516 350 GLN B CA 1
ATOM 1377 C C . GLN B 1 92 ? 13.032 -16.991 17.031 1.000 65.675 350 GLN B C 1
ATOM 1378 O O . GLN B 1 92 ? 13.228 -18.177 16.771 1.000 72.368 350 GLN B O 1
ATOM 1384 N N . GLN B 1 93 ? 13.894 -16.019 16.696 1.000 66.446 351 GLN B N 1
ATOM 1385 C CA . GLN B 1 93 ? 15.088 -16.261 15.898 1.000 66.158 351 GLN B CA 1
ATOM 1386 C C . GLN B 1 93 ? 16.216 -16.837 16.756 1.000 68.771 351 GLN B C 1
ATOM 1387 O O . GLN B 1 93 ? 16.211 -16.690 17.980 1.000 67.813 351 GLN B O 1
ATOM 1393 N N . PRO B 1 94 ? 17.247 -17.471 16.137 1.000 68.497 352 PRO B N 1
ATOM 1394 C CA . PRO B 1 94 ? 18.476 -17.843 16.845 1.000 70.999 352 PRO B CA 1
ATOM 1395 C C . PRO B 1 94 ? 19.210 -16.633 17.448 1.000 74.559 352 PRO B C 1
ATOM 1396 O O . PRO B 1 94 ? 19.465 -15.706 16.696 1.000 76.833 352 PRO B O 1
#

Foldseek 3Di:
DVCLLVVLVVCLQAAADELPDALVVVCVSLVVSQVVCVVVVNHDDQLRSLLSNLVRYDHPRVVLNVCNVVSVVDGPVNSSVVVNVVSVVVD/DCLLVVLVVCLQAAADALPDALVVVCVSLVVSQVVCVVVVNHDDQLRSVLSVLVRYDHVRVVVNPCNVCSVVDGPVNSSVVVNVVSVVVDD

InterPro domains:
  IPR015820 TyA domain [PF01021] (17-400)

Organism: Saccharomyces cerevisiae (strain ATCC 204508 / S288c) (NCBI:txid559292)

Solvent-accessible surface area: 8968 Å² total

B-factor: mean 40.31, std 14.31,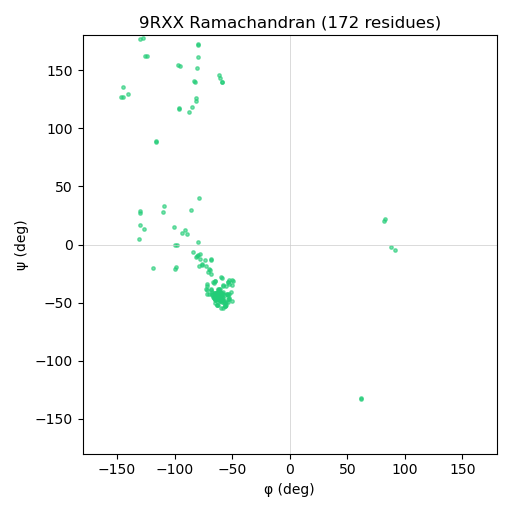 range [20.37, 91.21]

Radius of gyration: 18.39 Å; Cα contacts (8 Å, |Δi|>4): 202; chains: 2; bounding box: 56×28×42 Å